Protein AF-A0A812TJS6-F1 (afdb_monomer_lite)

Secondary structure (DSSP, 8-state):
----SSSSSSSSSSSGGGSSS-SPPHHHHHHHHHHHHHHHHHHHHHHHHHHHHHHHHHHHHHHHHHHHHHHHHHHHHHHHHHHHHHHHHHHHHHHHHHHHHTS-SSSS-PPPEEEE----TTS-HHHHHHHHHHHHHHSGGGGG-SS--B--TT-TT-EEEE----TT--HHHHHHHHHHHHHHHTSTT-PPP-

Structure (mmCIF, N/CA/C/O backbone):
data_AF-A0A812TJS6-F1
#
_entry.id   AF-A0A812TJS6-F1
#
loop_
_atom_site.group_PDB
_atom_site.id
_atom_site.type_symbol
_atom_site.label_atom_id
_atom_site.label_alt_id
_atom_site.label_comp_id
_atom_site.label_asym_id
_atom_site.label_entity_id
_atom_site.label_seq_id
_atom_site.pdbx_PDB_ins_code
_atom_site.Cartn_x
_atom_site.Cartn_y
_atom_site.Cartn_z
_atom_site.occupancy
_atom_site.B_iso_or_equiv
_atom_site.auth_seq_id
_atom_site.auth_comp_id
_atom_site.auth_asym_id
_atom_site.auth_atom_id
_atom_site.pdbx_PDB_model_num
ATOM 1 N N . MET A 1 1 ? 75.888 39.600 -105.275 1.00 44.06 1 MET A N 1
ATOM 2 C CA . MET A 1 1 ? 74.538 39.837 -104.725 1.00 44.06 1 MET A CA 1
ATOM 3 C C . MET A 1 1 ? 73.934 38.528 -104.236 1.00 44.06 1 MET A C 1
ATOM 5 O O . MET A 1 1 ? 73.879 37.567 -104.986 1.00 44.06 1 MET A O 1
ATOM 9 N N . SER A 1 2 ? 73.560 38.526 -102.955 1.00 44.72 2 SER A N 1
ATOM 10 C CA . SER A 1 2 ? 72.546 37.701 -102.279 1.00 44.72 2 SER A CA 1
ATOM 11 C C . SER A 1 2 ? 72.574 36.170 -102.401 1.00 44.72 2 SER A C 1
ATOM 13 O O . SER A 1 2 ? 71.757 35.549 -103.072 1.00 44.72 2 SER A O 1
ATOM 15 N N . ARG A 1 3 ? 73.401 35.573 -101.530 1.00 45.44 3 ARG A N 1
ATOM 16 C CA . ARG A 1 3 ? 73.328 34.205 -100.965 1.00 45.44 3 ARG A CA 1
ATOM 17 C C . ARG A 1 3 ? 72.062 33.945 -100.106 1.00 45.44 3 ARG A C 1
ATOM 19 O O . ARG A 1 3 ? 72.120 33.224 -99.117 1.00 45.44 3 ARG A O 1
ATOM 26 N N . LEU A 1 4 ? 70.914 34.527 -100.450 1.00 52.00 4 LEU A N 1
ATOM 27 C CA . LEU A 1 4 ? 69.704 34.525 -99.605 1.00 52.00 4 LEU A CA 1
ATOM 28 C C . LEU A 1 4 ? 68.536 33.691 -100.157 1.00 52.00 4 LEU A C 1
ATOM 30 O O . LEU A 1 4 ? 67.442 33.748 -99.608 1.00 52.00 4 LEU A O 1
ATOM 34 N N . ALA A 1 5 ? 68.757 32.883 -101.199 1.00 53.19 5 ALA A N 1
ATOM 35 C CA . ALA A 1 5 ? 67.696 32.076 -101.816 1.00 53.19 5 ALA A CA 1
ATOM 36 C C . ALA A 1 5 ? 67.747 30.566 -101.493 1.00 53.19 5 ALA A C 1
ATOM 38 O O . ALA A 1 5 ? 66.800 29.856 -101.797 1.00 53.19 5 ALA A O 1
ATOM 39 N N . LEU A 1 6 ? 68.796 30.057 -100.832 1.00 51.56 6 LEU A N 1
ATOM 40 C CA . LEU A 1 6 ? 68.972 28.609 -100.581 1.00 51.56 6 LEU A CA 1
ATOM 41 C C . LEU A 1 6 ? 68.778 28.175 -99.117 1.00 51.56 6 LEU A C 1
ATOM 43 O O . LEU A 1 6 ? 68.927 27.000 -98.788 1.00 51.56 6 LEU A O 1
ATOM 47 N N . ALA A 1 7 ? 68.410 29.104 -98.231 1.00 51.28 7 ALA A N 1
ATOM 48 C CA . ALA A 1 7 ? 68.195 28.832 -96.806 1.00 51.28 7 ALA A CA 1
ATOM 49 C C . ALA A 1 7 ? 66.714 28.644 -96.421 1.00 51.28 7 ALA A C 1
ATOM 51 O O . ALA A 1 7 ? 66.412 28.461 -95.244 1.00 51.28 7 ALA A O 1
ATOM 52 N N . ARG A 1 8 ? 65.784 28.689 -97.388 1.00 48.12 8 ARG A N 1
ATOM 53 C CA . ARG A 1 8 ? 64.337 28.705 -97.104 1.00 48.12 8 ARG A CA 1
ATOM 54 C C . ARG A 1 8 ? 63.587 27.411 -97.448 1.00 48.12 8 ARG A C 1
ATOM 56 O O . ARG A 1 8 ? 62.445 27.258 -97.036 1.00 48.12 8 ARG A O 1
ATOM 63 N N . GLU A 1 9 ? 64.239 26.438 -98.086 1.00 49.16 9 GLU A N 1
ATOM 64 C CA . GL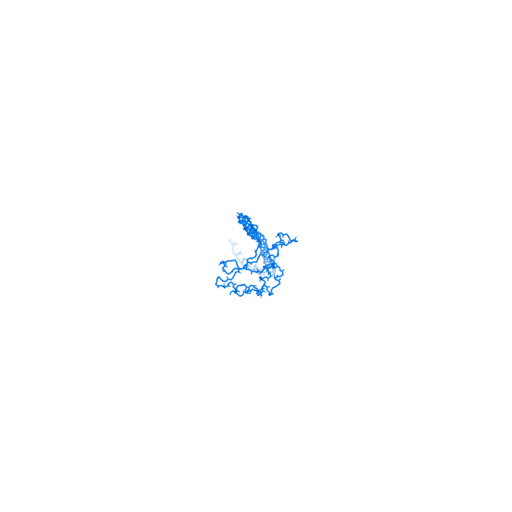U A 1 9 ? 63.623 25.136 -98.420 1.00 49.16 9 GLU A CA 1
ATOM 65 C C . GLU A 1 9 ? 64.095 23.955 -97.557 1.00 49.16 9 GLU A C 1
ATOM 67 O O . GLU A 1 9 ? 63.511 22.873 -97.606 1.00 49.16 9 GLU A O 1
ATOM 72 N N . ARG A 1 10 ? 65.097 24.140 -96.686 1.00 51.41 10 ARG A N 1
ATOM 73 C CA . ARG A 1 10 ? 65.542 23.082 -95.752 1.00 51.41 10 ARG A CA 1
ATOM 74 C C . ARG A 1 10 ? 64.837 23.091 -94.395 1.00 51.41 10 ARG A C 1
ATOM 76 O O . ARG A 1 10 ? 64.940 22.117 -93.655 1.00 51.41 10 ARG A O 1
ATOM 83 N N . THR A 1 11 ? 64.077 24.132 -94.077 1.00 53.44 11 THR A N 1
ATOM 84 C CA . THR A 1 11 ? 63.436 24.308 -92.762 1.00 53.44 11 THR A CA 1
ATOM 85 C C . THR A 1 11 ? 61.992 23.815 -92.683 1.00 53.44 11 THR A C 1
ATOM 87 O O . THR A 1 11 ? 61.480 23.666 -91.579 1.00 53.44 11 THR A O 1
ATOM 90 N N . HIS A 1 12 ? 61.346 23.461 -93.800 1.00 47.72 12 HIS A N 1
ATOM 91 C CA . HIS A 1 12 ? 59.971 22.933 -93.777 1.00 47.72 12 HIS A CA 1
ATOM 92 C C . HIS A 1 12 ? 59.868 21.401 -93.697 1.00 47.72 12 HIS A C 1
ATOM 94 O O . HIS A 1 12 ? 58.817 20.872 -93.341 1.00 47.72 12 HIS A O 1
ATOM 100 N N . ARG A 1 13 ? 60.954 20.657 -93.957 1.00 48.97 13 ARG A N 1
ATOM 101 C CA . ARG A 1 13 ? 60.957 19.181 -93.869 1.00 48.97 13 ARG A CA 1
ATOM 102 C C . ARG A 1 13 ? 61.404 18.618 -92.515 1.00 48.97 13 ARG A C 1
ATOM 104 O O . ARG A 1 13 ? 61.213 17.428 -92.273 1.00 48.97 13 ARG A O 1
ATOM 111 N N . SER A 1 14 ? 61.953 19.438 -91.616 1.00 50.66 14 SER A N 1
ATOM 112 C CA . SER A 1 14 ? 62.427 18.981 -90.296 1.00 50.66 14 SER A CA 1
ATOM 113 C C . SER A 1 14 ? 61.391 19.116 -89.173 1.00 50.66 14 SER A C 1
ATOM 115 O O . SER A 1 14 ? 61.499 18.414 -88.168 1.00 50.66 14 SER A O 1
ATOM 117 N N . TRP A 1 15 ? 60.352 19.940 -89.352 1.00 46.88 15 TRP A N 1
ATOM 118 C CA . TRP A 1 15 ? 59.268 20.080 -88.371 1.00 46.88 15 TRP A CA 1
ATOM 119 C C . TRP A 1 15 ? 58.278 18.910 -88.398 1.00 46.88 15 TRP A C 1
ATOM 121 O O . TRP A 1 15 ? 57.751 18.525 -87.358 1.00 46.88 15 TRP A O 1
ATOM 131 N N . PHE A 1 16 ? 58.085 18.267 -89.553 1.00 50.31 16 PHE A N 1
ATOM 132 C CA . PHE A 1 16 ? 57.154 17.140 -89.672 1.00 50.31 16 PHE A CA 1
ATOM 133 C C . PHE A 1 16 ? 57.726 15.788 -89.228 1.00 50.31 16 PHE A C 1
ATOM 135 O O . PHE A 1 16 ? 56.958 14.872 -88.951 1.00 50.31 16 PHE A O 1
ATOM 142 N N . ARG A 1 17 ? 59.050 15.646 -89.072 1.00 49.56 17 ARG A N 1
ATOM 143 C CA . ARG A 1 17 ? 59.652 14.378 -88.615 1.00 49.56 17 ARG A CA 1
ATOM 144 C C . ARG A 1 17 ? 59.751 14.256 -87.086 1.00 49.56 17 ARG A C 1
ATOM 146 O O . ARG A 1 17 ? 60.052 13.182 -86.584 1.00 49.56 17 ARG A O 1
ATOM 153 N N . ARG A 1 18 ? 59.441 15.321 -86.335 1.00 50.84 18 ARG A N 1
ATOM 154 C CA . ARG A 1 18 ? 59.428 15.316 -84.858 1.00 50.84 18 ARG A CA 1
ATOM 155 C C . ARG A 1 18 ? 58.026 15.184 -84.247 1.00 50.84 18 ARG A C 1
ATOM 157 O O . ARG A 1 18 ? 57.866 15.355 -83.046 1.00 50.84 18 ARG A O 1
ATOM 164 N N . ARG A 1 19 ? 57.014 14.874 -85.068 1.00 48.62 19 ARG A N 1
ATOM 165 C CA . ARG A 1 19 ? 55.615 14.682 -84.640 1.00 48.62 19 ARG A CA 1
ATOM 166 C C . ARG A 1 19 ? 55.118 13.236 -84.791 1.00 48.62 19 ARG A C 1
ATOM 168 O O . ARG A 1 19 ? 53.949 12.975 -84.558 1.00 48.62 19 ARG A O 1
ATOM 175 N N . ALA A 1 20 ? 56.012 12.303 -85.132 1.00 49.31 20 ALA A N 1
ATOM 176 C CA . ALA A 1 20 ? 55.729 10.868 -85.257 1.00 49.31 20 ALA A CA 1
ATOM 177 C C . ALA A 1 20 ? 56.115 10.045 -84.003 1.00 49.31 20 ALA A C 1
ATOM 179 O O . ALA A 1 20 ? 56.185 8.825 -84.067 1.00 49.31 20 ALA A O 1
ATOM 180 N N . GLY A 1 21 ? 56.376 10.706 -82.869 1.00 47.78 21 GLY A N 1
ATOM 181 C CA . GLY A 1 21 ? 56.682 10.060 -81.582 1.00 47.78 21 GLY A CA 1
ATOM 182 C C . GLY A 1 21 ? 55.898 10.633 -80.399 1.00 47.78 21 GLY A C 1
ATOM 183 O O . GLY A 1 21 ? 56.250 10.378 -79.258 1.00 47.78 21 GLY A O 1
ATOM 184 N N . ALA A 1 22 ? 54.860 11.433 -80.663 1.00 55.12 22 ALA A N 1
ATOM 185 C CA . ALA A 1 22 ? 53.994 12.029 -79.644 1.00 55.12 22 ALA A CA 1
ATOM 186 C C . ALA A 1 22 ? 52.697 11.217 -79.468 1.00 55.12 22 ALA A C 1
ATOM 188 O O . ALA A 1 22 ? 51.610 11.777 -79.353 1.00 55.12 22 ALA A O 1
ATOM 189 N N . GLY A 1 23 ? 52.808 9.890 -79.515 1.00 58.62 23 GLY A N 1
ATOM 190 C CA . GLY A 1 23 ? 51.797 9.018 -78.933 1.00 58.62 23 GLY A CA 1
ATOM 191 C 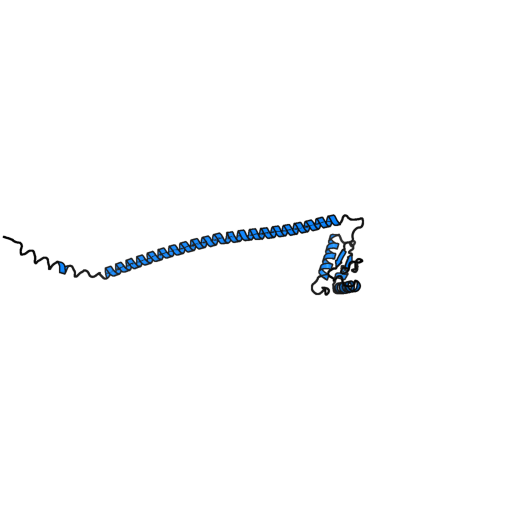C . GLY A 1 23 ? 52.118 8.904 -77.452 1.00 58.62 23 GLY A C 1
ATOM 192 O O . GLY A 1 23 ? 53.265 8.617 -77.111 1.00 58.62 23 GLY A O 1
ATOM 193 N N . VAL A 1 24 ? 51.146 9.164 -76.580 1.00 70.31 24 VAL A N 1
ATOM 194 C CA . VAL A 1 24 ? 51.288 8.844 -75.155 1.00 70.31 24 VAL A CA 1
ATOM 195 C C . VAL A 1 24 ? 51.671 7.368 -75.080 1.00 70.31 24 VAL A C 1
ATOM 197 O O . VAL A 1 24 ? 50.941 6.519 -75.597 1.00 70.31 24 VAL A O 1
ATOM 200 N N . SER A 1 25 ? 52.852 7.058 -74.543 1.00 80.06 25 SER A N 1
ATOM 201 C CA . SER A 1 25 ? 53.291 5.667 -74.498 1.00 80.06 25 SER A CA 1
ATOM 202 C C . SER A 1 25 ? 52.396 4.904 -73.524 1.00 80.06 25 SER A C 1
ATOM 204 O O . SER A 1 25 ? 51.945 5.451 -72.517 1.00 80.06 25 SER A O 1
ATOM 206 N N . LEU A 1 26 ? 52.125 3.628 -73.801 1.00 81.94 26 LEU A N 1
ATOM 207 C CA . LEU A 1 26 ? 51.305 2.800 -72.911 1.00 81.94 26 LEU A CA 1
ATOM 208 C C . LEU A 1 26 ? 51.858 2.792 -71.472 1.00 81.94 26 LEU A C 1
ATOM 210 O O . LEU A 1 26 ? 51.085 2.824 -70.520 1.00 81.94 26 LEU A O 1
ATOM 214 N N . ALA A 1 27 ? 53.185 2.848 -71.325 1.00 82.88 27 ALA A N 1
ATOM 215 C CA . ALA A 1 27 ? 53.862 2.967 -70.037 1.00 82.88 27 ALA A CA 1
ATOM 216 C C . ALA A 1 27 ? 53.519 4.276 -69.300 1.00 82.88 27 ALA A C 1
ATOM 218 O O . ALA A 1 27 ? 53.281 4.251 -68.098 1.00 82.88 27 ALA A O 1
ATOM 219 N N . GLN A 1 28 ? 53.419 5.407 -70.010 1.00 84.19 28 GLN A N 1
ATOM 220 C CA . GLN A 1 28 ? 53.001 6.687 -69.421 1.00 84.19 28 GLN A CA 1
ATOM 221 C C . GLN A 1 28 ? 51.536 6.660 -68.971 1.00 84.19 28 GLN A C 1
ATOM 223 O O . GLN A 1 28 ? 51.204 7.241 -67.943 1.00 84.19 28 GLN A O 1
ATOM 228 N N . ILE A 1 29 ? 50.657 5.974 -69.712 1.00 84.69 29 ILE A N 1
ATOM 229 C CA . ILE A 1 29 ? 49.252 5.795 -69.310 1.00 84.69 29 ILE A CA 1
ATOM 230 C C . ILE A 1 29 ? 49.170 4.917 -68.058 1.00 84.69 29 ILE A C 1
ATOM 232 O O . ILE A 1 29 ? 48.449 5.262 -67.126 1.00 84.69 29 ILE A O 1
ATOM 236 N N . GLN A 1 30 ? 49.928 3.818 -68.009 1.00 89.44 30 GLN A N 1
ATOM 237 C CA . GLN A 1 30 ? 49.995 2.933 -66.841 1.00 89.44 30 GLN A CA 1
ATOM 238 C C . GLN A 1 30 ? 50.521 3.665 -65.603 1.00 89.44 30 GLN A C 1
ATOM 240 O O . GLN A 1 30 ? 49.900 3.600 -64.548 1.00 89.44 30 GLN A O 1
ATOM 245 N N . GLU A 1 31 ? 51.594 4.443 -65.739 1.00 90.50 31 GLU A N 1
ATOM 246 C CA . GLU A 1 31 ? 52.140 5.240 -64.638 1.00 90.50 31 GLU A CA 1
ATOM 247 C C . GLU A 1 31 ? 51.143 6.301 -64.141 1.00 90.50 31 GLU A C 1
ATOM 249 O O . GLU A 1 31 ? 51.014 6.542 -62.937 1.00 90.50 31 GLU A O 1
ATOM 254 N N . LEU A 1 32 ? 50.394 6.927 -65.052 1.00 90.50 32 LEU A N 1
ATOM 255 C CA . LEU A 1 32 ? 49.389 7.927 -64.700 1.00 90.50 32 LEU A CA 1
ATOM 256 C C . LEU A 1 32 ? 48.181 7.285 -63.999 1.00 90.50 32 LEU A C 1
ATOM 258 O O . LEU A 1 32 ? 47.708 7.829 -63.001 1.00 90.50 32 LEU A O 1
ATOM 262 N N . LEU A 1 33 ? 47.740 6.107 -64.452 1.00 92.12 33 LEU A N 1
ATOM 263 C CA . LEU A 1 33 ? 46.697 5.308 -63.798 1.00 92.12 33 LEU A CA 1
ATOM 264 C C . LEU A 1 33 ? 47.127 4.827 -62.408 1.00 92.12 33 LEU A C 1
ATOM 266 O O . LEU A 1 33 ? 46.348 4.930 -61.459 1.00 92.12 33 LEU A O 1
ATOM 270 N N . ASP A 1 34 ? 48.368 4.372 -62.250 1.00 93.19 34 ASP A N 1
ATOM 271 C CA . ASP A 1 34 ? 48.913 3.969 -60.951 1.00 93.19 34 ASP A CA 1
ATOM 272 C C . ASP A 1 34 ? 48.983 5.155 -59.990 1.00 93.19 34 ASP A C 1
ATOM 274 O O . ASP A 1 34 ? 48.600 5.051 -58.823 1.00 93.19 34 ASP A O 1
ATOM 278 N N . ASN A 1 35 ? 49.421 6.316 -60.477 1.00 92.44 35 ASN A N 1
ATOM 279 C CA . ASN A 1 35 ? 49.457 7.538 -59.682 1.00 92.44 35 ASN A CA 1
ATOM 280 C C . ASN A 1 35 ? 48.051 8.018 -59.299 1.00 92.44 35 ASN A C 1
ATOM 282 O O . ASN A 1 35 ? 47.841 8.444 -58.161 1.00 92.44 35 ASN A O 1
ATOM 286 N N . GLN A 1 36 ? 47.076 7.922 -60.203 1.00 92.25 36 GLN A N 1
ATOM 287 C CA . GLN A 1 36 ? 45.676 8.234 -59.905 1.00 92.25 36 GLN A CA 1
ATOM 288 C C . GLN A 1 36 ? 45.089 7.263 -58.878 1.00 92.25 36 GLN A C 1
ATOM 290 O O . GLN A 1 36 ? 44.460 7.702 -57.917 1.00 92.25 36 GLN A O 1
ATOM 295 N N . THR A 1 37 ? 45.360 5.966 -59.019 1.00 94.25 37 THR A N 1
ATOM 296 C CA . THR A 1 37 ? 44.882 4.928 -58.095 1.00 94.25 37 THR A CA 1
ATOM 297 C C . THR A 1 37 ? 45.476 5.121 -56.703 1.00 94.25 37 THR A C 1
ATOM 299 O O . THR A 1 37 ? 44.749 5.091 -55.711 1.00 94.25 37 THR A O 1
ATOM 302 N N . LYS A 1 38 ? 46.779 5.417 -56.610 1.00 93.38 38 LYS A N 1
ATOM 303 C CA . LYS A 1 38 ? 47.447 5.728 -55.337 1.00 93.38 38 LYS A CA 1
ATOM 304 C C . LYS A 1 38 ? 46.863 6.973 -54.671 1.00 93.38 38 LYS A C 1
ATOM 306 O O . LYS A 1 38 ? 46.640 6.963 -53.464 1.00 93.38 38 LYS A O 1
ATOM 311 N N . ARG A 1 39 ? 46.577 8.031 -55.440 1.00 91.81 39 ARG A N 1
ATOM 312 C CA . ARG A 1 39 ? 45.940 9.254 -54.916 1.00 91.81 39 ARG A CA 1
ATOM 313 C C . ARG A 1 39 ? 44.521 8.992 -54.424 1.00 91.81 39 ARG A C 1
ATOM 315 O O . ARG A 1 39 ? 44.164 9.469 -53.352 1.00 91.81 39 ARG A O 1
ATOM 322 N N . LEU A 1 40 ? 43.744 8.201 -55.161 1.00 93.56 40 LEU A N 1
ATOM 323 C CA . LEU A 1 40 ? 42.388 7.832 -54.764 1.00 93.56 40 LEU A CA 1
ATOM 324 C C . LEU A 1 40 ? 42.394 7.009 -53.470 1.00 93.56 40 LEU A C 1
ATOM 326 O O . LEU A 1 40 ? 41.658 7.324 -52.541 1.00 93.56 40 LEU A O 1
ATOM 330 N N . GLN A 1 41 ? 43.269 6.006 -53.375 1.00 92.75 41 GLN A N 1
ATOM 331 C CA . GLN A 1 41 ? 43.419 5.202 -52.160 1.00 92.75 41 GLN A CA 1
ATOM 332 C C . GLN A 1 41 ? 43.886 6.041 -50.965 1.00 92.75 41 GLN A C 1
ATOM 334 O O . GLN A 1 41 ? 43.413 5.830 -49.850 1.00 92.75 41 GLN A O 1
ATOM 339 N N . ALA A 1 42 ? 44.795 6.998 -51.178 1.00 91.00 42 ALA A N 1
ATOM 340 C CA . ALA A 1 42 ? 45.237 7.912 -50.129 1.00 91.00 42 ALA A CA 1
ATOM 341 C C . ALA A 1 42 ? 44.094 8.819 -49.641 1.00 91.00 42 ALA A C 1
ATOM 343 O O . ALA A 1 42 ? 43.921 8.955 -48.432 1.00 91.00 42 ALA A O 1
ATOM 344 N N . SER A 1 43 ? 43.283 9.362 -50.557 1.00 92.19 43 SER A N 1
ATOM 345 C CA . SER A 1 43 ? 42.088 10.149 -50.216 1.00 92.19 43 SER A CA 1
ATOM 346 C C . SER A 1 43 ? 41.091 9.319 -49.414 1.00 92.19 43 SER A C 1
ATOM 348 O O . SER A 1 43 ? 40.722 9.707 -48.316 1.00 92.19 43 SER A O 1
ATOM 350 N N . GLN A 1 44 ? 40.744 8.119 -49.890 1.00 89.62 44 GLN A N 1
ATOM 351 C CA . GLN A 1 44 ? 39.795 7.241 -49.199 1.00 89.62 44 GLN A CA 1
ATOM 352 C C . GLN A 1 44 ? 40.271 6.856 -47.795 1.00 89.62 44 GLN A C 1
ATOM 354 O O . GLN A 1 44 ? 39.473 6.790 -46.865 1.00 89.62 44 GLN A O 1
ATOM 359 N N . ARG A 1 45 ? 41.574 6.607 -47.612 1.00 90.50 45 ARG A N 1
ATOM 360 C CA . ARG A 1 45 ? 42.144 6.331 -46.285 1.00 90.50 45 ARG A CA 1
ATOM 361 C C . ARG A 1 45 ? 42.071 7.545 -45.362 1.00 90.50 45 ARG A C 1
ATOM 363 O O . ARG A 1 45 ? 41.787 7.360 -44.182 1.00 90.50 45 ARG A O 1
ATOM 370 N N . ALA A 1 46 ? 42.310 8.748 -45.880 1.00 90.75 46 ALA A N 1
ATOM 371 C CA . ALA A 1 46 ? 42.170 9.982 -45.113 1.00 90.75 46 ALA A CA 1
ATOM 372 C C . ALA A 1 46 ? 40.706 10.227 -44.709 1.00 90.75 46 ALA A C 1
ATOM 374 O O . ALA A 1 46 ? 40.436 10.446 -43.531 1.00 90.75 46 ALA A O 1
ATOM 375 N N . ASP A 1 47 ? 39.769 10.065 -45.645 1.00 89.69 47 ASP A N 1
ATOM 376 C CA . ASP A 1 47 ? 38.333 10.237 -45.404 1.00 89.69 47 ASP A CA 1
ATOM 377 C C . ASP A 1 47 ? 37.810 9.224 -44.370 1.00 89.69 47 ASP A C 1
ATOM 379 O O . ASP A 1 47 ? 37.064 9.576 -43.455 1.00 89.69 47 ASP A O 1
ATOM 383 N N . MET A 1 48 ? 38.249 7.961 -44.454 1.00 88.38 48 MET A N 1
ATOM 384 C CA . MET A 1 48 ? 37.910 6.934 -43.463 1.00 88.38 48 MET A CA 1
ATOM 385 C C . MET A 1 48 ? 38.508 7.236 -42.084 1.00 88.38 48 MET A C 1
ATOM 387 O O . MET A 1 48 ? 37.825 7.051 -41.078 1.00 88.38 48 MET A O 1
ATOM 391 N N . ALA A 1 49 ? 39.754 7.713 -42.010 1.00 88.62 49 ALA A N 1
ATOM 392 C CA . ALA A 1 49 ? 40.379 8.086 -40.741 1.00 88.62 49 ALA A CA 1
ATOM 393 C C . ALA A 1 49 ? 39.666 9.282 -40.081 1.00 88.62 49 ALA A C 1
ATOM 395 O O . ALA A 1 49 ? 39.462 9.300 -38.864 1.00 88.62 49 ALA A O 1
ATOM 396 N N . GLU A 1 50 ? 39.215 10.253 -40.877 1.00 90.56 50 GLU A N 1
ATOM 397 C CA . GLU A 1 50 ? 38.416 11.375 -40.388 1.00 90.56 50 GLU A CA 1
ATOM 398 C C . GLU A 1 50 ? 37.031 10.912 -39.905 1.00 90.56 50 GLU A C 1
ATOM 400 O O . GLU A 1 50 ? 36.597 11.288 -38.817 1.00 90.56 50 GLU A O 1
ATOM 405 N N . ALA A 1 51 ? 36.356 10.036 -40.654 1.00 87.62 51 ALA A N 1
ATOM 406 C CA . ALA A 1 51 ? 35.067 9.478 -40.250 1.00 87.62 51 ALA A CA 1
ATOM 407 C C . ALA A 1 51 ? 35.167 8.660 -38.950 1.00 87.62 51 ALA A C 1
ATOM 409 O O . ALA A 1 51 ? 34.334 8.816 -38.057 1.00 87.62 51 ALA A O 1
ATOM 410 N N . VAL A 1 52 ? 36.209 7.831 -38.808 1.00 87.81 52 VAL A N 1
ATOM 411 C CA . VAL A 1 52 ? 36.444 7.032 -37.594 1.00 87.81 52 VAL A CA 1
ATOM 412 C C . VAL A 1 52 ? 36.759 7.931 -36.401 1.00 87.81 52 VAL A C 1
ATOM 414 O O . VAL A 1 52 ? 36.199 7.720 -35.328 1.00 87.81 52 VAL A O 1
ATOM 417 N N . SER A 1 53 ? 37.596 8.957 -36.569 1.00 87.88 53 SER A N 1
ATOM 418 C CA . SER A 1 53 ? 37.917 9.873 -35.465 1.00 87.88 53 SER A CA 1
ATOM 419 C C . SER A 1 53 ? 36.703 10.691 -35.009 1.00 87.88 53 SER A C 1
ATOM 421 O O . SER A 1 53 ? 36.490 10.835 -33.805 1.00 87.88 53 SER A O 1
ATOM 423 N N . LYS A 1 54 ? 35.844 11.143 -35.934 1.00 87.31 54 LYS A N 1
ATOM 424 C CA . LYS A 1 54 ? 34.563 11.788 -35.595 1.00 87.31 54 LYS A CA 1
ATOM 425 C C . LYS A 1 54 ? 33.614 10.835 -34.870 1.00 87.31 54 LYS A C 1
ATOM 427 O O . LYS A 1 54 ? 33.057 11.211 -33.843 1.00 87.31 54 LYS A O 1
ATOM 432 N N . ALA A 1 55 ? 33.477 9.599 -35.348 1.00 79.94 55 ALA A N 1
ATOM 433 C CA . ALA A 1 55 ? 32.631 8.595 -34.706 1.00 79.94 55 ALA A CA 1
ATOM 434 C C . ALA A 1 55 ? 33.120 8.239 -33.290 1.00 79.94 55 ALA A C 1
ATOM 436 O O . ALA A 1 55 ? 32.306 8.100 -32.377 1.00 79.94 55 ALA A O 1
ATOM 437 N N . MET A 1 56 ? 34.438 8.144 -33.081 1.00 81.69 56 MET A N 1
ATOM 438 C CA . MET A 1 56 ? 35.017 7.935 -31.750 1.00 81.69 56 MET A CA 1
ATOM 439 C C . MET A 1 56 ? 34.779 9.137 -30.832 1.00 81.69 56 MET A C 1
ATOM 441 O O . MET A 1 56 ? 34.308 8.948 -29.715 1.00 81.69 56 MET A O 1
ATOM 445 N N . ALA A 1 57 ? 34.987 10.367 -31.310 1.00 80.88 57 ALA A N 1
ATOM 446 C CA . ALA A 1 57 ? 34.724 11.572 -30.522 1.00 80.88 57 ALA A CA 1
ATOM 447 C C . ALA A 1 57 ? 33.234 11.731 -30.150 1.00 80.88 57 ALA A C 1
ATOM 449 O O . ALA A 1 57 ? 32.902 12.175 -29.051 1.00 80.88 57 ALA A O 1
ATOM 450 N N . GLU A 1 58 ? 32.312 11.362 -31.043 1.00 76.69 58 GLU A N 1
ATOM 451 C CA . GLU A 1 58 ? 30.873 11.343 -30.751 1.00 76.69 58 GLU A CA 1
ATOM 452 C C . GLU A 1 58 ? 30.485 10.231 -29.772 1.00 76.69 58 GLU A C 1
ATOM 454 O O . GLU A 1 58 ? 29.633 10.445 -28.907 1.00 76.69 58 GLU A O 1
ATOM 459 N N . SER A 1 59 ? 31.109 9.055 -2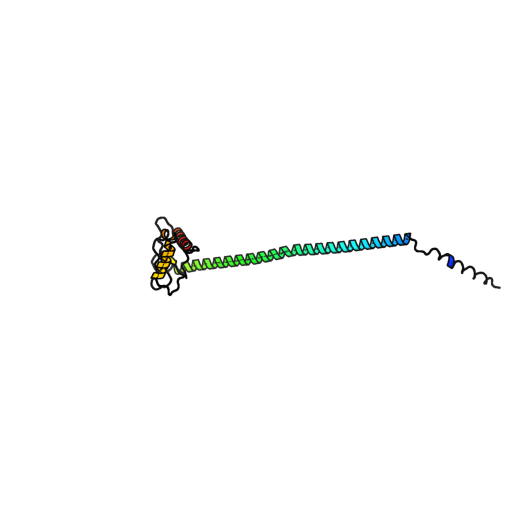9.886 1.00 68.88 59 SER A N 1
ATOM 460 C CA . SER A 1 59 ? 30.938 7.960 -28.930 1.00 68.88 59 SER A CA 1
ATOM 461 C C . SER A 1 59 ? 31.408 8.375 -27.539 1.00 68.88 59 SER A C 1
ATOM 463 O O . SER A 1 59 ? 30.672 8.191 -26.575 1.00 68.88 59 SER A O 1
ATOM 465 N N . GLU A 1 60 ? 32.590 8.983 -27.428 1.00 70.56 60 GLU A N 1
ATOM 466 C CA . GLU A 1 60 ? 33.141 9.453 -26.154 1.00 70.56 60 GLU A CA 1
ATOM 467 C C . GLU A 1 60 ? 32.223 10.481 -25.485 1.00 70.56 60 GLU A C 1
ATOM 469 O O . GLU A 1 60 ? 31.906 10.333 -24.303 1.00 70.56 60 GLU A O 1
ATOM 474 N N . LYS A 1 61 ? 31.698 11.451 -26.247 1.00 68.75 61 LYS A N 1
ATOM 475 C CA . LYS A 1 61 ? 30.704 12.417 -25.746 1.00 68.75 61 LYS A CA 1
ATOM 476 C C . LYS A 1 61 ? 29.447 11.726 -25.219 1.00 68.75 61 LYS A C 1
ATOM 478 O O . LYS A 1 61 ? 29.072 11.934 -24.070 1.00 68.75 61 LYS A O 1
ATOM 483 N N . LYS A 1 62 ? 28.850 10.822 -26.005 1.00 64.69 62 LYS A N 1
ATOM 484 C CA . LYS A 1 62 ? 27.653 10.068 -25.588 1.00 64.69 62 LYS A CA 1
ATOM 485 C C . LYS A 1 62 ? 27.906 9.221 -24.338 1.00 64.69 62 LYS A C 1
ATOM 487 O O . LYS A 1 62 ? 27.040 9.142 -23.471 1.00 64.69 62 LYS A O 1
ATOM 492 N N . THR A 1 63 ? 29.089 8.616 -24.213 1.00 61.34 63 THR A N 1
ATOM 493 C CA . THR A 1 63 ? 29.460 7.833 -23.023 1.00 61.34 63 THR A CA 1
ATOM 494 C C . THR A 1 63 ? 29.786 8.685 -21.801 1.00 61.34 63 THR A C 1
ATOM 496 O O . THR A 1 63 ? 29.679 8.178 -20.689 1.00 61.34 63 THR A O 1
ATOM 499 N N . HIS A 1 64 ? 30.174 9.952 -21.972 1.00 60.19 64 HIS A N 1
ATOM 500 C CA . HIS A 1 64 ? 30.447 10.863 -20.860 1.00 60.19 64 HIS A CA 1
ATOM 501 C C . HIS A 1 64 ? 29.176 11.555 -20.348 1.00 60.19 64 HIS A C 1
ATOM 503 O O . HIS A 1 64 ? 29.018 11.715 -19.137 1.00 60.19 64 HIS A O 1
ATOM 509 N N . ASP A 1 65 ? 28.248 11.888 -21.247 1.00 60.19 65 ASP A N 1
ATOM 510 C CA . ASP A 1 65 ? 27.008 12.597 -20.910 1.00 60.19 65 ASP A CA 1
ATOM 511 C C . ASP A 1 65 ? 25.949 11.665 -20.285 1.00 60.19 65 ASP A C 1
ATOM 513 O O . ASP A 1 65 ? 25.349 12.002 -19.262 1.00 60.19 65 ASP A O 1
ATOM 517 N N . ALA A 1 66 ? 25.791 10.439 -20.802 1.00 59.06 66 ALA A N 1
ATOM 518 C CA . ALA A 1 66 ? 24.827 9.459 -20.282 1.00 59.06 66 ALA A CA 1
ATOM 519 C C . ALA A 1 66 ? 24.961 9.146 -18.767 1.00 59.06 66 ALA A C 1
ATOM 521 O O . ALA A 1 66 ? 23.950 9.130 -18.061 1.00 59.06 66 ALA A O 1
ATOM 522 N N . PRO A 1 67 ? 26.162 8.915 -18.195 1.00 58.56 67 PRO A N 1
ATOM 523 C CA . PRO A 1 67 ? 26.301 8.665 -16.762 1.00 58.56 67 PRO A CA 1
ATOM 524 C C . PRO A 1 67 ? 26.108 9.918 -15.896 1.00 58.56 67 PRO A C 1
ATOM 526 O O . PRO A 1 67 ? 25.840 9.776 -14.700 1.00 58.56 67 PRO A O 1
ATOM 529 N N . GLN A 1 68 ? 26.238 11.130 -16.449 1.00 61.09 68 GLN A N 1
ATOM 530 C CA . GLN A 1 68 ? 25.943 12.356 -15.702 1.00 61.09 68 GLN A CA 1
ATOM 531 C C . GLN A 1 68 ? 24.435 12.571 -15.554 1.00 61.09 68 GLN A C 1
ATOM 533 O O . GLN A 1 68 ? 23.986 12.835 -14.437 1.00 61.09 68 GLN A O 1
ATOM 538 N N . GLU A 1 69 ? 23.655 12.359 -16.617 1.00 60.84 69 GLU A N 1
ATOM 539 C CA . GLU A 1 69 ? 22.187 12.449 -16.564 1.00 60.84 69 GLU A CA 1
ATOM 540 C C . GLU A 1 69 ? 21.597 11.432 -15.576 1.00 60.84 69 GLU A C 1
ATOM 542 O O . GLU A 1 69 ? 20.867 11.810 -14.653 1.00 60.84 69 GLU A O 1
ATOM 547 N N . ILE A 1 70 ? 22.039 10.168 -15.650 1.00 60.91 70 ILE A N 1
ATOM 548 C CA . ILE A 1 70 ? 21.603 9.106 -14.727 1.00 60.91 70 ILE A CA 1
ATOM 549 C C . ILE A 1 70 ? 21.921 9.472 -13.268 1.00 60.91 70 ILE A C 1
ATOM 551 O O . ILE A 1 70 ? 21.101 9.255 -12.376 1.00 60.91 70 ILE A O 1
ATOM 555 N N . ARG A 1 71 ? 23.090 10.068 -12.989 1.00 61.22 71 ARG A N 1
ATOM 556 C CA . ARG A 1 71 ? 23.453 10.513 -11.630 1.00 61.22 71 ARG A CA 1
ATOM 557 C C . ARG A 1 71 ? 22.577 11.660 -11.135 1.00 61.22 71 ARG A C 1
ATOM 559 O O . ARG A 1 71 ? 22.258 11.700 -9.945 1.00 61.22 71 ARG A O 1
ATOM 566 N N . THR A 1 72 ? 22.209 12.598 -12.005 1.00 70.06 72 THR A N 1
ATOM 567 C CA . THR A 1 72 ? 21.349 13.724 -11.618 1.00 70.06 72 THR A CA 1
ATOM 568 C C . THR A 1 72 ? 19.913 13.293 -11.350 1.00 70.06 72 THR A C 1
ATOM 570 O O . THR A 1 72 ? 19.313 13.769 -10.381 1.00 70.06 72 THR A O 1
ATOM 573 N N . ASP A 1 73 ? 19.397 12.339 -12.123 1.00 67.75 73 ASP A N 1
ATOM 574 C CA . ASP A 1 73 ? 18.045 11.814 -11.948 1.00 67.75 73 ASP A CA 1
ATOM 575 C C . ASP A 1 73 ? 17.939 10.947 -10.694 1.00 67.75 73 ASP A C 1
ATOM 577 O O . ASP A 1 73 ? 17.044 11.163 -9.874 1.00 67.75 73 ASP A O 1
ATOM 581 N N . LEU A 1 74 ? 18.928 10.082 -10.442 1.00 64.81 74 LEU A N 1
ATOM 582 C CA . LEU A 1 74 ? 18.976 9.274 -9.220 1.00 64.81 74 LEU A CA 1
ATOM 583 C C . LEU A 1 74 ? 19.061 10.148 -7.957 1.00 64.81 74 LEU A C 1
ATOM 585 O O . LEU A 1 74 ? 18.459 9.836 -6.929 1.00 64.81 74 LEU A O 1
ATOM 589 N N . LYS A 1 75 ? 19.785 11.275 -8.023 1.00 69.00 75 LYS A N 1
ATOM 590 C CA . LYS A 1 75 ? 19.902 12.222 -6.904 1.00 69.00 75 LYS A CA 1
ATOM 591 C C . LYS A 1 75 ? 18.601 12.994 -6.661 1.00 69.00 75 LYS A C 1
ATOM 593 O O . LYS A 1 75 ? 18.251 13.227 -5.505 1.00 69.00 75 LYS A O 1
ATOM 598 N N . ARG A 1 76 ? 17.866 13.361 -7.718 1.00 69.12 76 ARG A N 1
ATOM 599 C CA . ARG A 1 76 ? 16.535 13.988 -7.606 1.00 69.12 76 ARG A CA 1
ATOM 600 C C . ARG A 1 76 ? 15.491 13.023 -7.060 1.00 69.12 76 ARG A C 1
ATOM 602 O O . ARG A 1 76 ? 14.705 13.410 -6.199 1.00 69.12 76 ARG A O 1
ATOM 609 N N . GLU A 1 77 ? 15.490 11.783 -7.534 1.00 66.62 77 GLU A N 1
ATOM 610 C CA . GLU A 1 77 ? 14.536 10.769 -7.089 1.00 66.62 77 GLU A CA 1
ATOM 611 C C . GLU A 1 77 ? 14.803 10.339 -5.641 1.00 66.62 77 GLU A C 1
ATOM 613 O O . GLU A 1 77 ? 13.876 10.266 -4.837 1.00 66.62 77 GLU A O 1
ATOM 618 N N . SER A 1 78 ? 16.075 10.160 -5.272 1.00 65.19 78 SER A N 1
ATOM 619 C CA . SER A 1 78 ? 16.477 9.908 -3.884 1.00 65.19 78 SER A CA 1
ATOM 620 C C . SER A 1 78 ? 16.101 11.073 -2.960 1.00 65.19 78 SER A C 1
ATOM 622 O O . SER A 1 78 ? 15.546 10.845 -1.889 1.00 65.19 78 SER A O 1
ATOM 624 N N . GLY A 1 79 ? 16.292 12.325 -3.401 1.00 68.06 79 GLY A N 1
ATOM 625 C CA . GLY A 1 79 ? 15.845 13.509 -2.659 1.00 68.06 79 GLY A CA 1
ATOM 626 C C . GLY A 1 79 ? 14.336 13.508 -2.393 1.00 68.06 79 GLY A C 1
ATOM 627 O O . GLY A 1 79 ? 13.922 13.650 -1.248 1.00 68.06 79 GLY A O 1
ATOM 628 N N . ARG A 1 80 ? 13.519 13.239 -3.422 1.00 68.94 80 ARG A N 1
ATOM 629 C CA . ARG A 1 80 ? 12.054 13.156 -3.278 1.00 68.94 80 ARG A CA 1
ATOM 630 C C . ARG A 1 80 ? 11.617 12.065 -2.306 1.00 68.94 80 ARG A C 1
ATOM 632 O O . ARG A 1 80 ? 10.782 12.332 -1.452 1.00 68.94 80 ARG A O 1
ATOM 639 N N . ARG A 1 81 ? 12.204 10.867 -2.395 1.00 68.44 81 ARG A N 1
ATOM 640 C CA . ARG A 1 81 ? 11.880 9.761 -1.478 1.00 68.44 81 ARG A CA 1
ATOM 641 C C . ARG A 1 81 ? 12.284 10.079 -0.038 1.00 68.44 81 ARG A C 1
ATOM 643 O O . ARG A 1 81 ? 11.555 9.743 0.885 1.00 68.44 81 ARG A O 1
ATOM 650 N N . VAL A 1 82 ? 13.421 10.746 0.172 1.00 74.12 82 VAL A N 1
ATOM 651 C CA . VAL A 1 82 ? 13.853 11.178 1.512 1.00 74.12 82 VAL A CA 1
ATOM 652 C C . VAL A 1 82 ? 12.918 12.245 2.080 1.00 74.12 82 VAL A C 1
ATOM 654 O O . VAL A 1 82 ? 12.594 12.190 3.265 1.00 74.12 82 VAL A O 1
ATOM 657 N N . ASP A 1 83 ? 12.463 13.191 1.261 1.00 75.25 83 ASP A N 1
ATOM 658 C CA . ASP A 1 83 ? 11.517 14.221 1.695 1.00 75.25 83 ASP A CA 1
ATOM 659 C C . ASP A 1 83 ? 10.130 13.632 1.998 1.00 75.25 83 ASP A C 1
ATOM 661 O O . ASP A 1 83 ? 9.504 14.018 2.983 1.00 75.25 83 ASP A O 1
ATOM 665 N N . GLU A 1 84 ? 9.688 12.638 1.226 1.00 71.81 84 GLU A N 1
ATOM 666 C CA . GLU A 1 84 ? 8.446 11.892 1.459 1.00 71.81 84 GLU A CA 1
ATOM 667 C C . GLU A 1 84 ? 8.517 11.055 2.746 1.00 71.81 84 GLU A C 1
ATOM 669 O O . GLU A 1 84 ? 7.621 11.128 3.584 1.00 71.81 84 GLU A O 1
ATOM 674 N N . VAL A 1 85 ? 9.630 10.352 2.985 1.00 74.88 85 VAL A N 1
ATOM 675 C CA . VAL A 1 85 ? 9.857 9.620 4.243 1.00 74.88 85 VAL A CA 1
ATOM 676 C C . VAL A 1 85 ? 9.910 10.574 5.437 1.00 74.88 85 VAL A C 1
ATOM 678 O O . VAL A 1 85 ? 9.322 10.281 6.475 1.00 74.88 85 VAL A O 1
ATOM 681 N N . LYS A 1 86 ? 10.552 11.743 5.307 1.00 77.12 86 LYS A N 1
ATOM 682 C CA . LYS A 1 86 ? 10.557 12.769 6.363 1.00 77.12 86 LYS A CA 1
ATOM 683 C C . LYS A 1 86 ? 9.170 13.356 6.610 1.00 77.12 86 LYS A C 1
ATOM 685 O O . LYS A 1 86 ? 8.848 13.646 7.758 1.00 77.12 86 LYS A O 1
ATOM 690 N N . ALA A 1 87 ? 8.359 13.537 5.569 1.00 76.38 87 ALA A N 1
ATOM 691 C CA . ALA A 1 87 ? 6.983 14.007 5.702 1.00 76.38 87 ALA A CA 1
ATOM 692 C C . ALA A 1 87 ? 6.125 12.982 6.456 1.00 76.38 87 ALA A C 1
ATOM 694 O O . ALA A 1 87 ? 5.486 13.349 7.438 1.00 76.38 87 ALA A O 1
ATOM 695 N N . ILE A 1 88 ? 6.214 11.701 6.087 1.00 76.62 88 ILE A N 1
ATOM 696 C CA . ILE A 1 88 ? 5.530 10.598 6.779 1.00 76.62 88 ILE A CA 1
ATOM 697 C C . ILE A 1 88 ? 6.004 10.494 8.233 1.00 76.62 88 ILE A C 1
ATOM 699 O O . ILE A 1 88 ? 5.196 10.347 9.143 1.00 76.62 88 ILE A O 1
ATOM 703 N N . GLN A 1 89 ? 7.309 10.617 8.484 1.00 78.44 89 GLN A N 1
ATOM 704 C CA . GLN A 1 89 ? 7.860 10.557 9.838 1.00 78.44 89 GLN A CA 1
ATOM 705 C C . GLN A 1 89 ? 7.415 11.752 10.695 1.00 78.44 89 GLN A C 1
ATOM 707 O O . GLN A 1 89 ? 7.140 11.594 11.883 1.00 78.44 89 GLN A O 1
ATOM 712 N N . LYS A 1 90 ? 7.296 12.941 10.094 1.00 76.81 90 LYS A N 1
ATOM 713 C CA . LYS A 1 90 ? 6.778 14.139 10.762 1.00 76.81 90 LYS A CA 1
ATOM 714 C C . LYS A 1 90 ? 5.278 14.031 11.036 1.00 76.81 90 LYS A C 1
ATOM 716 O O . LYS A 1 90 ? 4.842 14.441 12.105 1.00 76.81 90 LYS A O 1
ATOM 721 N N . GLU A 1 91 ? 4.507 13.449 10.122 1.00 73.00 91 GLU A N 1
ATOM 722 C CA . GLU A 1 91 ? 3.082 13.162 10.313 1.00 73.00 91 GLU A CA 1
ATOM 723 C C . GLU A 1 91 ? 2.871 12.113 11.414 1.00 73.00 91 GLU A C 1
ATOM 725 O O . GLU A 1 91 ? 2.041 12.307 12.297 1.00 73.00 91 GLU A O 1
ATOM 730 N N . GLN A 1 92 ? 3.695 11.061 11.458 1.00 71.38 92 GLN A N 1
ATOM 731 C CA . GLN A 1 92 ? 3.693 10.087 12.553 1.00 71.38 92 GLN A CA 1
ATOM 732 C C . GLN A 1 92 ? 4.075 10.715 13.898 1.00 71.38 92 GLN A C 1
ATOM 734 O O . GLN A 1 92 ? 3.424 10.432 14.900 1.00 71.38 92 GLN A O 1
ATOM 739 N N . GLN A 1 93 ? 5.083 11.592 13.935 1.00 70.56 93 GLN A N 1
ATOM 740 C CA . GLN A 1 93 ? 5.436 12.327 15.154 1.00 70.56 93 GLN A CA 1
ATOM 741 C C . GLN A 1 93 ? 4.315 13.261 15.605 1.00 70.56 93 GLN A C 1
ATOM 743 O O . GLN A 1 93 ? 4.028 13.310 16.796 1.00 70.56 93 GLN A O 1
ATOM 748 N N . GLN A 1 94 ? 3.660 13.968 14.680 1.00 68.50 94 GLN A N 1
ATOM 749 C CA . GLN A 1 94 ? 2.512 14.824 14.988 1.00 68.50 94 GLN A CA 1
ATOM 750 C C . GLN A 1 94 ? 1.309 14.015 15.471 1.00 68.50 94 GLN A C 1
ATOM 752 O O . GLN A 1 94 ? 0.638 14.444 16.403 1.00 68.50 94 GLN A O 1
ATOM 757 N N . MET A 1 95 ? 1.067 12.828 14.909 1.00 60.91 95 MET A N 1
ATOM 758 C CA . MET A 1 95 ? 0.056 11.913 15.433 1.00 60.91 95 MET A CA 1
ATOM 759 C C . MET A 1 95 ? 0.421 11.398 16.826 1.00 60.91 95 MET A C 1
ATOM 761 O O . MET A 1 95 ? -0.465 11.326 17.663 1.00 60.91 95 MET A O 1
ATOM 765 N N . GLN A 1 96 ? 1.694 11.118 17.119 1.00 59.28 96 GLN A N 1
ATOM 766 C CA . GLN A 1 96 ? 2.133 10.734 18.469 1.00 59.28 96 GLN A CA 1
ATOM 767 C C . GLN A 1 96 ? 1.998 11.885 19.479 1.00 59.28 96 GLN A C 1
ATOM 769 O O . GLN A 1 96 ? 1.517 11.664 20.584 1.00 59.28 96 GLN A O 1
ATOM 774 N N . THR A 1 97 ? 2.338 13.124 19.102 1.00 57.16 97 THR A N 1
ATOM 775 C CA . THR A 1 97 ? 2.192 14.285 20.008 1.00 57.16 97 THR A CA 1
ATOM 776 C C . THR A 1 97 ? 0.733 14.698 20.200 1.00 57.16 97 THR A C 1
ATOM 778 O O . THR A 1 97 ? 0.340 15.037 21.310 1.00 57.16 97 THR A O 1
ATOM 781 N N . ALA A 1 98 ? -0.096 14.624 19.155 1.00 54.97 98 ALA A N 1
ATOM 782 C CA . ALA A 1 98 ? -1.540 14.836 19.269 1.00 54.97 98 ALA A CA 1
ATOM 783 C C . ALA A 1 98 ? -2.238 13.694 20.026 1.00 54.97 98 ALA A C 1
ATOM 785 O O . ALA A 1 98 ? -3.294 13.900 20.617 1.00 54.97 98 ALA A O 1
ATOM 786 N N . GLN A 1 99 ? -1.656 12.494 20.020 1.00 51.56 99 GLN A N 1
ATOM 787 C CA . GLN A 1 99 ? -2.115 11.382 20.836 1.00 51.56 99 GLN A CA 1
ATOM 788 C C . GLN A 1 99 ? -1.813 11.663 22.318 1.00 51.56 99 GLN A C 1
ATOM 790 O O . GLN A 1 99 ? -2.740 11.581 23.116 1.00 51.56 99 GLN A O 1
ATOM 795 N N . ASP A 1 100 ? -0.608 12.125 22.674 1.00 47.56 100 ASP A N 1
ATOM 796 C CA . ASP A 1 100 ? -0.259 12.494 24.060 1.00 47.56 100 ASP A CA 1
ATOM 797 C C . ASP A 1 100 ? -1.082 13.674 24.626 1.00 47.56 100 ASP A C 1
ATOM 799 O O . ASP A 1 100 ? -1.458 13.648 25.799 1.00 47.56 100 ASP A O 1
ATOM 803 N N . ASP A 1 101 ? -1.450 14.672 23.812 1.00 44.78 101 ASP A N 1
ATOM 804 C CA . ASP A 1 101 ? -2.198 15.855 24.290 1.00 44.78 101 ASP A CA 1
ATOM 805 C C . ASP A 1 101 ? -3.721 15.606 24.442 1.00 44.78 101 ASP A C 1
ATOM 807 O O . ASP A 1 101 ? -4.420 16.331 25.148 1.00 44.78 101 ASP A O 1
ATOM 811 N N . VAL A 1 102 ? -4.261 14.530 23.847 1.00 49.53 102 VAL A N 1
ATOM 812 C CA . VAL A 1 102 ? -5.682 14.116 23.977 1.00 49.53 102 VAL A CA 1
ATOM 813 C C . VAL A 1 102 ? -5.894 13.089 25.111 1.00 49.53 102 VAL A C 1
ATOM 815 O O . VAL A 1 102 ? -7.030 12.699 25.421 1.00 49.53 102 VAL A O 1
ATOM 818 N N . PHE A 1 103 ? -4.814 12.670 25.784 1.00 45.97 103 PHE A N 1
ATOM 819 C CA . PHE A 1 103 ? -4.854 11.785 26.957 1.00 45.97 103 PHE A CA 1
ATOM 820 C C . PHE A 1 103 ? -4.812 12.510 28.310 1.00 45.97 103 PHE A C 1
ATOM 822 O O . PHE A 1 103 ? -4.926 11.851 29.343 1.00 45.97 103 PHE A O 1
ATOM 829 N N . SER A 1 104 ? -4.760 13.844 28.328 1.00 41.69 104 SER A N 1
ATOM 830 C CA . SER A 1 104 ? -4.839 14.648 29.559 1.00 41.69 104 SER A CA 1
ATOM 831 C C . SER A 1 104 ? -6.274 15.085 29.895 1.00 41.69 104 SER A C 1
ATOM 833 O O . SER A 1 104 ? -6.530 16.267 30.103 1.00 41.69 104 SER A O 1
ATOM 835 N N . ASP A 1 105 ? -7.222 14.142 29.940 1.00 44.56 105 ASP A N 1
ATOM 836 C CA . ASP A 1 105 ? -8.596 14.414 30.389 1.00 44.56 105 ASP A CA 1
ATOM 837 C C . ASP A 1 105 ? -9.126 13.294 31.306 1.00 44.56 105 ASP A C 1
ATOM 839 O O . ASP A 1 105 ? -9.434 12.183 30.863 1.00 44.56 105 ASP A O 1
ATOM 843 N N . ASP A 1 106 ? -9.173 13.659 32.589 1.00 44.06 106 ASP A N 1
ATOM 844 C CA . ASP A 1 106 ? -9.974 13.158 33.711 1.00 44.06 106 ASP A CA 1
ATOM 845 C C . ASP A 1 106 ? -9.865 11.668 34.122 1.00 44.06 106 ASP A C 1
ATOM 847 O O . ASP A 1 106 ? -10.607 10.790 33.684 1.00 44.06 106 ASP A O 1
ATOM 851 N N . GLY A 1 107 ? -8.947 11.400 35.060 1.00 49.00 107 GLY A N 1
ATOM 852 C CA . GLY A 1 107 ? -9.192 10.591 36.269 1.00 49.00 107 GLY A CA 1
ATOM 853 C C . GLY A 1 107 ? -9.464 9.080 36.181 1.00 49.00 107 GLY A C 1
ATOM 854 O O . GLY A 1 107 ? -9.390 8.417 37.215 1.00 49.00 107 GLY A O 1
ATOM 855 N N . ALA A 1 108 ? -9.739 8.498 35.013 1.00 55.84 108 ALA A N 1
ATOM 856 C CA . ALA A 1 108 ? -9.983 7.061 34.865 1.00 55.84 108 ALA A CA 1
ATOM 857 C C . ALA A 1 108 ? -9.048 6.446 33.811 1.00 55.84 108 ALA A C 1
ATOM 859 O O . ALA A 1 108 ? -8.965 6.974 32.699 1.00 55.84 108 ALA A O 1
ATOM 860 N N . PRO A 1 109 ? -8.372 5.313 34.097 1.00 58.75 109 PRO A N 1
ATOM 861 C CA . PRO A 1 109 ? -7.585 4.621 33.084 1.00 58.75 109 PRO A CA 1
ATOM 862 C C . PRO A 1 109 ? -8.520 4.186 31.948 1.00 58.75 109 PRO A C 1
ATOM 864 O O . PRO A 1 109 ? -9.358 3.293 32.112 1.00 58.75 109 PRO A O 1
ATOM 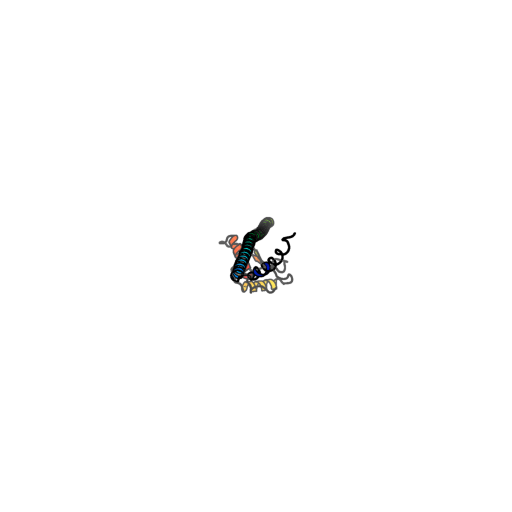867 N N . ARG A 1 110 ? -8.422 4.864 30.797 1.00 66.25 110 ARG A N 1
ATOM 868 C CA . ARG A 1 110 ? -9.193 4.521 29.597 1.00 66.25 110 ARG A CA 1
ATOM 869 C C . ARG A 1 110 ? -8.777 3.116 29.168 1.00 66.25 110 ARG A C 1
ATOM 871 O O . ARG A 1 110 ? -7.619 2.887 28.832 1.00 66.25 110 ARG A O 1
ATOM 878 N N . LYS A 1 111 ? -9.720 2.172 29.196 1.00 77.88 111 LYS A N 1
ATOM 879 C CA . LYS A 1 111 ? -9.462 0.798 28.756 1.00 77.88 111 LYS A CA 1
ATOM 880 C C . LYS A 1 111 ? -9.098 0.794 27.265 1.00 77.88 111 LYS A C 1
ATOM 882 O O . LYS A 1 111 ? -9.782 1.473 26.493 1.00 77.88 111 LYS A O 1
ATOM 887 N N . PRO A 1 112 ? -8.075 0.034 26.843 1.00 82.69 112 PRO A N 1
ATOM 888 C CA . PRO A 1 112 ? -7.775 -0.130 25.427 1.00 82.69 112 PRO A CA 1
ATOM 889 C C . PRO A 1 112 ? -8.982 -0.761 24.720 1.00 82.69 112 PRO A C 1
ATOM 891 O O . PRO A 1 112 ? -9.579 -1.713 25.220 1.00 82.69 112 PRO A O 1
ATOM 894 N N . ALA A 1 113 ? -9.388 -0.205 23.579 1.00 85.44 113 ALA A N 1
ATOM 895 C CA . ALA A 1 113 ? -10.564 -0.664 22.845 1.00 85.44 113 ALA A CA 1
ATOM 896 C C . ALA A 1 113 ? -10.355 -0.565 21.332 1.00 85.44 113 ALA A C 1
ATOM 898 O O . ALA A 1 113 ? -9.759 0.393 20.838 1.00 85.44 113 ALA A O 1
ATOM 899 N N . VAL A 1 114 ? -10.870 -1.551 20.597 1.00 87.56 114 VAL A N 1
ATOM 900 C CA . VAL A 1 114 ? -10.910 -1.544 19.129 1.00 87.56 114 VAL A CA 1
ATOM 901 C C . VAL A 1 114 ? -12.263 -1.022 18.672 1.00 87.56 114 VAL A C 1
ATOM 903 O O . VAL A 1 114 ? -13.307 -1.429 19.185 1.00 87.56 114 VAL A O 1
ATOM 906 N N . ILE A 1 115 ? -12.233 -0.125 17.688 1.00 87.81 115 ILE A N 1
ATOM 907 C CA . ILE A 1 115 ? -13.424 0.459 17.078 1.00 87.81 115 ILE A CA 1
ATOM 908 C C . ILE A 1 115 ? -13.684 -0.227 15.738 1.00 87.81 115 ILE A C 1
ATOM 910 O O . ILE A 1 115 ? -12.892 -0.108 14.807 1.00 87.81 115 ILE A O 1
ATOM 914 N N . PHE A 1 116 ? -14.824 -0.902 15.628 1.00 86.50 116 PHE A N 1
ATOM 915 C CA . PHE A 1 116 ? -15.339 -1.456 14.382 1.00 86.50 116 PHE A CA 1
ATOM 916 C C . PHE A 1 116 ? -16.306 -0.455 13.752 1.00 86.50 116 PHE A C 1
ATOM 918 O O . PHE A 1 116 ? -17.341 -0.122 14.332 1.00 86.50 116 PHE A O 1
ATOM 925 N N . GLY A 1 117 ? -15.964 0.035 12.563 1.00 83.81 117 GLY A N 1
ATOM 926 C CA . GLY A 1 117 ? -16.753 1.014 11.817 1.00 83.81 117 GLY A CA 1
ATOM 927 C C . GLY A 1 117 ? -16.879 0.650 10.341 1.00 83.81 117 GLY A C 1
ATOM 928 O O . GLY A 1 117 ? -16.414 -0.400 9.910 1.00 83.81 117 GLY A O 1
ATOM 929 N N . GLY A 1 118 ? -17.516 1.531 9.567 1.00 82.25 118 GLY A N 1
ATOM 930 C CA . GLY A 1 118 ? -17.730 1.351 8.123 1.00 82.25 118 GLY A CA 1
ATOM 931 C C . GLY A 1 118 ? -19.179 1.049 7.733 1.00 82.25 118 GLY A C 1
ATOM 932 O O . GLY A 1 118 ? -19.525 1.129 6.558 1.00 82.25 118 GLY A O 1
ATOM 933 N N . TRP A 1 119 ? -20.057 0.789 8.705 1.00 84.44 119 TRP A N 1
ATOM 934 C CA . TRP A 1 119 ? -21.490 0.653 8.452 1.00 84.44 119 TRP A CA 1
ATOM 935 C C . TRP A 1 119 ? -22.142 2.005 8.167 1.00 84.44 119 TRP A C 1
ATOM 937 O O . TRP A 1 119 ? -21.836 3.021 8.797 1.00 84.44 119 TRP A O 1
ATOM 947 N N . LYS A 1 120 ? -23.128 2.002 7.264 1.00 81.94 120 LYS A N 1
ATOM 948 C CA . LYS A 1 120 ? -23.989 3.168 7.031 1.00 81.94 120 LYS A CA 1
ATOM 949 C C . LYS A 1 120 ? -24.694 3.562 8.333 1.00 81.94 120 LYS A C 1
ATOM 951 O O . LYS A 1 120 ? -25.172 2.713 9.083 1.00 81.94 120 LYS A O 1
ATOM 956 N N . THR A 1 121 ? -24.847 4.862 8.572 1.00 79.38 121 THR A N 1
ATOM 957 C CA . THR A 1 121 ? -25.508 5.413 9.775 1.00 79.38 121 THR A CA 1
ATOM 958 C C . THR A 1 121 ? -26.989 5.029 9.898 1.00 79.38 121 THR A C 1
ATOM 960 O O . THR A 1 121 ? -27.593 5.201 10.958 1.00 79.38 121 THR A O 1
ATOM 963 N N . THR A 1 122 ? -27.579 4.497 8.827 1.00 80.81 122 THR A N 1
ATOM 964 C CA . THR A 1 122 ? -28.945 3.963 8.769 1.00 80.81 122 THR A CA 1
ATOM 965 C C . THR A 1 122 ? -29.064 2.531 9.296 1.00 80.81 122 THR A C 1
ATOM 967 O O . THR A 1 122 ? -30.178 2.082 9.564 1.00 80.81 122 THR A O 1
ATOM 970 N N . VAL A 1 123 ? -27.952 1.806 9.465 1.00 81.88 123 VAL A N 1
ATOM 971 C CA . VAL A 1 123 ? -27.956 0.423 9.956 1.00 81.88 123 VAL A CA 1
ATOM 972 C C . VAL A 1 123 ? -28.367 0.403 11.427 1.00 81.88 123 VAL A C 1
ATOM 974 O O . VAL A 1 123 ? -27.826 1.132 12.262 1.00 81.88 123 VAL A O 1
ATOM 977 N N . SER A 1 124 ? -29.354 -0.435 11.754 1.00 83.12 124 SER A N 1
ATOM 978 C CA . SER A 1 124 ? -29.802 -0.611 13.133 1.00 83.12 124 SER A CA 1
ATOM 979 C C . SER A 1 124 ? -28.723 -1.303 13.968 1.00 83.12 124 SER A C 1
ATOM 981 O O . SER A 1 124 ? -28.000 -2.171 13.479 1.00 83.12 124 SER A O 1
ATOM 983 N N . ARG A 1 125 ? -28.650 -0.964 15.261 1.00 84.69 125 ARG A N 1
ATOM 984 C CA . ARG A 1 125 ? -27.726 -1.588 16.225 1.00 84.69 125 ARG A CA 1
ATOM 985 C C . ARG A 1 125 ? -27.768 -3.117 16.162 1.00 84.69 125 ARG A C 1
ATOM 987 O O . ARG A 1 125 ? -26.726 -3.759 16.134 1.00 84.69 125 ARG A O 1
ATOM 994 N N . THR A 1 126 ? -28.969 -3.689 16.124 1.00 85.56 126 THR A N 1
ATOM 995 C CA . THR A 1 126 ? -29.172 -5.142 16.094 1.00 85.56 126 THR A CA 1
ATOM 996 C C . THR A 1 126 ? -28.595 -5.771 14.832 1.00 85.56 126 THR A C 1
ATOM 998 O O . THR A 1 126 ? -27.965 -6.819 14.912 1.00 85.56 126 THR A O 1
ATOM 1001 N N . LYS A 1 127 ? -28.780 -5.126 13.672 1.00 86.25 127 LYS A N 1
ATOM 1002 C CA . LYS A 1 127 ? -28.239 -5.617 12.402 1.00 86.25 127 LYS A CA 1
ATOM 1003 C C . LYS A 1 127 ? -26.711 -5.544 12.390 1.00 86.25 127 LYS A C 1
ATOM 1005 O O . LYS A 1 127 ? -26.079 -6.531 12.042 1.00 86.25 127 LYS A O 1
ATOM 1010 N N . LEU A 1 128 ? -26.142 -4.430 12.853 1.00 86.69 128 LEU A N 1
ATOM 1011 C CA . LEU A 1 128 ? -24.692 -4.248 12.953 1.00 86.69 128 LEU A CA 1
ATOM 1012 C C . LEU A 1 128 ? -24.048 -5.314 13.845 1.00 86.69 128 LEU A C 1
ATOM 1014 O O . LEU A 1 128 ? -23.107 -5.976 13.427 1.00 86.69 128 LEU A O 1
ATOM 1018 N N . LEU A 1 129 ? -24.568 -5.506 15.063 1.00 87.69 129 LEU A N 1
ATOM 1019 C CA . LEU A 1 129 ? -24.017 -6.494 15.996 1.00 87.69 129 LEU A CA 1
ATOM 1020 C C . LEU A 1 129 ? -24.174 -7.925 15.480 1.00 87.69 129 LEU A C 1
ATOM 1022 O O . LEU A 1 129 ? -23.306 -8.752 15.732 1.00 87.69 129 LEU A O 1
ATOM 1026 N N . LYS A 1 130 ? -25.251 -8.210 14.739 1.00 87.69 130 LYS A N 1
ATOM 1027 C CA . LYS A 1 130 ? -25.449 -9.513 14.106 1.00 87.69 130 LYS A CA 1
ATOM 1028 C C . LYS A 1 130 ? -24.425 -9.764 13.000 1.00 87.69 130 LYS A C 1
ATOM 1030 O O . LYS A 1 130 ? -23.775 -10.797 13.021 1.00 87.69 130 LYS A O 1
ATOM 1035 N N . GLU A 1 131 ? -24.259 -8.826 12.069 1.00 87.50 131 GLU A N 1
ATOM 1036 C CA . GLU A 1 131 ? -23.282 -8.952 10.977 1.00 87.50 131 GLU A CA 1
ATOM 1037 C C . GLU A 1 131 ? -21.853 -9.050 11.514 1.00 87.50 131 GLU A C 1
ATOM 1039 O O . GLU A 1 131 ? -21.093 -9.917 11.092 1.00 87.50 131 GLU A O 1
ATOM 1044 N N . LEU A 1 132 ? -21.500 -8.211 12.490 1.00 87.81 132 LEU A N 1
ATOM 1045 C CA . LEU A 1 132 ? -20.197 -8.270 13.143 1.00 87.81 132 LEU A CA 1
ATOM 1046 C C . LEU A 1 132 ? -19.998 -9.597 13.890 1.00 87.81 132 LEU A C 1
ATOM 1048 O O . LEU A 1 132 ? -18.924 -10.182 13.805 1.00 87.81 132 LEU A O 1
ATOM 1052 N N . GLY A 1 133 ? -21.029 -10.092 14.579 1.00 86.31 133 GLY A N 1
ATOM 1053 C CA . GLY A 1 133 ? -21.011 -11.401 15.231 1.00 86.31 133 GLY A CA 1
ATOM 1054 C C . GLY A 1 133 ? -20.774 -12.535 14.238 1.00 86.31 133 GLY A C 1
ATOM 1055 O O . GLY A 1 133 ? -19.881 -13.341 14.449 1.00 86.31 133 GLY A O 1
ATOM 1056 N N . GLU A 1 134 ? -21.477 -12.539 13.103 1.00 87.19 134 GLU A N 1
ATOM 1057 C CA . GLU A 1 134 ? -21.275 -13.539 12.047 1.00 87.19 134 GLU A CA 1
ATOM 1058 C C . GLU A 1 134 ? -19.850 -13.510 11.474 1.00 87.19 134 GLU A C 1
ATOM 1060 O O . GLU A 1 134 ? -19.298 -14.561 11.153 1.00 87.19 134 GLU A O 1
ATOM 1065 N N . VAL A 1 135 ? -19.244 -12.328 11.333 1.00 86.56 135 VAL A N 1
ATOM 1066 C CA . VAL A 1 135 ? -17.848 -12.195 10.885 1.00 86.56 135 VAL A CA 1
ATOM 1067 C C . VAL A 1 135 ? -16.882 -12.708 11.948 1.00 86.56 135 VAL A C 1
ATOM 1069 O O . VAL A 1 135 ? -15.953 -13.446 11.623 1.00 86.56 135 VAL A O 1
ATOM 1072 N N . ILE A 1 136 ? -17.118 -12.365 13.215 1.00 86.88 136 ILE A N 1
ATOM 1073 C CA . ILE A 1 136 ? -16.288 -12.823 14.330 1.00 86.88 136 ILE A CA 1
ATOM 1074 C C . ILE A 1 136 ? -16.379 -14.338 14.479 1.00 86.88 136 ILE A C 1
ATOM 1076 O O . ILE A 1 136 ? -15.335 -14.963 14.605 1.00 86.88 136 ILE A O 1
ATOM 1080 N N . ASP A 1 137 ? -17.571 -14.925 14.388 1.00 86.44 137 ASP A N 1
ATOM 1081 C CA . ASP A 1 137 ? -17.795 -16.369 14.513 1.00 86.44 137 ASP A CA 1
ATOM 1082 C C . ASP A 1 137 ? -17.199 -17.158 13.337 1.00 86.44 137 ASP A C 1
ATOM 1084 O O . ASP A 1 137 ? -16.743 -18.287 13.509 1.00 86.44 137 ASP A O 1
ATOM 1088 N N . LYS A 1 138 ? -17.170 -16.572 12.132 1.00 84.19 138 LYS A N 1
ATOM 1089 C CA . LYS A 1 138 ? -16.465 -17.153 10.974 1.00 84.19 138 LYS A CA 1
ATOM 1090 C C . LYS A 1 138 ? -14.946 -17.012 11.073 1.00 84.19 138 LYS A C 1
ATOM 1092 O O . LYS A 1 138 ? -14.222 -17.704 10.358 1.00 84.19 138 LYS A O 1
ATOM 1097 N N . SER A 1 139 ? -14.464 -16.099 11.907 1.00 81.69 139 SER A N 1
ATOM 1098 C CA . SER A 1 139 ? -13.043 -15.871 12.142 1.00 81.69 139 SER A CA 1
ATOM 1099 C C . SER A 1 139 ? -12.573 -16.594 13.408 1.00 81.69 139 SER A C 1
ATOM 1101 O O . SER A 1 139 ? -13.349 -16.911 14.301 1.00 81.69 139 SER A O 1
ATOM 1103 N N . THR A 1 140 ? -11.266 -16.785 13.550 1.00 82.81 140 THR A N 1
ATOM 1104 C CA . THR A 1 140 ? -10.670 -17.201 14.830 1.00 82.81 140 THR A CA 1
ATOM 1105 C C . THR A 1 140 ? -10.525 -16.034 15.818 1.00 82.81 140 THR A C 1
ATOM 1107 O O . THR A 1 140 ? -9.962 -16.208 16.894 1.00 82.81 140 THR A O 1
ATOM 1110 N N . ALA A 1 141 ? -11.045 -14.836 15.505 1.00 82.94 141 ALA A N 1
ATOM 1111 C CA . ALA A 1 141 ? -10.879 -13.637 16.333 1.00 82.94 141 ALA A CA 1
ATOM 1112 C C . ALA A 1 141 ? -11.603 -13.724 17.687 1.00 82.94 141 ALA A C 1
ATOM 1114 O O . ALA A 1 141 ? -11.256 -12.994 18.613 1.00 82.94 141 ALA A O 1
ATOM 1115 N N . ARG A 1 142 ? -12.584 -14.626 17.832 1.00 84.88 142 ARG A N 1
ATOM 1116 C CA . ARG A 1 142 ? -13.333 -14.809 19.082 1.00 84.88 142 ARG A CA 1
ATOM 1117 C C . ARG A 1 142 ? -12.436 -15.172 20.269 1.00 84.88 142 ARG A C 1
ATOM 1119 O O . ARG A 1 142 ? -12.706 -14.710 21.370 1.00 84.88 142 ARG A O 1
ATOM 1126 N N . GLU A 1 143 ? -11.379 -15.947 20.040 1.00 84.00 143 GLU A N 1
ATOM 1127 C CA . GLU A 1 143 ? -10.427 -16.395 21.073 1.00 84.00 143 GLU A CA 1
ATOM 1128 C C . GLU A 1 143 ? -9.545 -15.254 21.607 1.00 84.00 143 GLU A C 1
ATOM 1130 O O . GLU A 1 143 ? -9.047 -15.294 22.734 1.00 84.00 143 GLU A O 1
ATOM 1135 N N . TRP A 1 144 ? -9.380 -14.208 20.799 1.00 83.06 144 TRP A N 1
ATOM 1136 C CA . TRP A 1 144 ? -8.546 -13.049 21.102 1.00 83.06 144 TRP A CA 1
ATOM 1137 C C . TRP A 1 144 ? -9.332 -11.908 21.758 1.00 83.06 144 TRP A C 1
ATOM 1139 O O . TRP A 1 144 ? -8.731 -10.959 22.259 1.00 83.06 144 TRP A O 1
ATOM 1149 N N . LEU A 1 145 ? -10.664 -11.989 21.762 1.00 85.31 145 LEU A N 1
ATOM 1150 C CA . LEU A 1 145 ? -11.553 -10.998 22.358 1.00 85.31 145 LEU A CA 1
ATOM 1151 C C . LEU A 1 145 ? -11.853 -11.343 23.819 1.00 85.31 145 LEU A C 1
ATOM 1153 O O . LEU A 1 145 ? -12.350 -12.428 24.113 1.00 85.31 145 LEU A O 1
ATOM 1157 N N . ASP A 1 146 ? -11.626 -10.391 24.722 1.00 84.44 146 ASP A N 1
ATOM 1158 C CA . ASP A 1 146 ? -12.002 -10.542 26.135 1.00 84.44 146 ASP A CA 1
ATOM 1159 C C . ASP A 1 146 ? -13.514 -10.335 26.333 1.00 84.44 146 ASP A C 1
ATOM 1161 O O . ASP A 1 146 ? -14.163 -11.035 27.109 1.00 84.44 146 ASP A O 1
ATOM 1165 N N . GLU A 1 147 ? -14.099 -9.401 25.580 1.00 84.06 147 GLU A N 1
ATOM 1166 C CA . GLU A 1 147 ? -15.524 -9.075 25.612 1.00 84.06 147 GLU A CA 1
ATOM 1167 C C . GLU A 1 147 ? -16.126 -9.082 24.201 1.00 84.06 147 GLU A C 1
ATOM 1169 O O . GLU A 1 147 ? -15.451 -8.840 23.197 1.00 84.06 147 GLU A O 1
ATOM 1174 N N . LEU A 1 148 ? -17.428 -9.375 24.111 1.00 85.00 148 LEU A N 1
ATOM 1175 C CA . LEU A 1 148 ? -18.158 -9.252 22.850 1.00 85.00 148 LEU A CA 1
ATOM 1176 C C . LEU A 1 148 ? -18.275 -7.782 22.434 1.00 85.00 148 LEU A C 1
ATOM 1178 O O . LEU A 1 148 ? -18.487 -6.925 23.298 1.00 85.00 148 LEU A O 1
ATOM 1182 N N . PRO A 1 149 ? -18.226 -7.481 21.124 1.00 87.88 149 PRO A N 1
ATOM 1183 C CA . PRO A 1 149 ? -18.423 -6.122 20.665 1.00 87.88 149 PRO A CA 1
ATOM 1184 C C . PRO A 1 149 ? -19.797 -5.573 21.051 1.00 87.88 149 PRO A C 1
ATOM 1186 O O . PRO A 1 149 ? -20.820 -6.255 20.965 1.00 87.88 149 PRO A O 1
ATOM 1189 N N . TRP A 1 150 ? -19.830 -4.301 21.418 1.00 87.88 150 TRP A N 1
ATOM 1190 C CA . TRP A 1 150 ? -21.027 -3.577 21.821 1.00 87.88 150 TRP A CA 1
ATOM 1191 C C . TRP A 1 150 ? -21.037 -2.182 21.194 1.00 87.88 150 TRP A C 1
ATOM 1193 O O . TRP A 1 150 ? -20.002 -1.625 20.856 1.00 87.88 150 TRP A O 1
ATOM 1203 N N . THR A 1 151 ? -22.210 -1.581 20.999 1.00 85.62 151 THR A N 1
ATOM 1204 C CA . THR A 1 151 ? -22.302 -0.243 20.389 1.00 85.62 151 THR A CA 1
ATOM 1205 C C . THR A 1 151 ? -22.379 0.849 21.462 1.00 85.62 151 THR A C 1
ATOM 1207 O O . THR A 1 151 ? -23.285 0.785 22.306 1.00 85.62 151 THR A O 1
ATOM 1210 N N . PRO A 1 152 ? -21.515 1.877 21.422 1.00 75.25 152 PRO A N 1
ATOM 1211 C CA . PRO A 1 152 ? -21.551 2.981 22.371 1.00 75.25 152 PRO A CA 1
ATOM 1212 C C . PRO A 1 152 ? -22.699 3.951 22.084 1.00 75.25 152 PRO A C 1
ATOM 1214 O O . PRO A 1 152 ? -22.647 4.755 21.153 1.00 75.25 152 PRO A O 1
ATOM 1217 N N . GLY A 1 153 ? -23.723 3.912 22.939 1.00 72.06 153 GLY A N 1
ATOM 1218 C CA . GLY A 1 153 ? -24.754 4.948 23.032 1.00 72.06 153 GLY A CA 1
ATOM 1219 C C . GLY A 1 153 ? -25.368 5.368 21.679 1.00 72.06 153 GLY A C 1
ATOM 1220 O O . GLY A 1 153 ? -25.736 4.503 20.884 1.00 72.06 153 GLY A O 1
ATOM 1221 N N . PRO A 1 154 ? -25.523 6.679 21.404 1.00 67.00 154 PRO A N 1
ATOM 1222 C CA . PRO A 1 154 ? -26.253 7.182 20.237 1.00 67.00 154 PRO A CA 1
ATOM 1223 C C . PRO A 1 154 ? -25.471 7.108 18.913 1.00 67.00 154 PRO A C 1
ATOM 1225 O O . PRO A 1 154 ? -26.031 7.439 17.864 1.00 67.00 154 PRO A O 1
ATOM 1228 N N . ARG A 1 155 ? -24.187 6.712 18.925 1.00 70.31 155 ARG A N 1
ATOM 1229 C CA . ARG A 1 155 ? -23.355 6.671 17.714 1.00 70.31 155 ARG A CA 1
ATOM 1230 C C . ARG A 1 155 ? -23.743 5.465 16.856 1.00 70.31 155 ARG A C 1
ATOM 1232 O O . ARG A 1 155 ? -23.443 4.322 17.187 1.00 70.31 155 ARG A O 1
ATOM 1239 N N . LYS A 1 156 ? -24.438 5.730 15.747 1.00 76.38 156 LYS A N 1
ATOM 1240 C CA . LYS A 1 156 ? -24.868 4.707 14.781 1.00 76.38 156 LYS A CA 1
ATOM 1241 C C . LYS A 1 156 ? -23.708 4.298 13.872 1.00 76.38 156 LYS A C 1
ATOM 1243 O O . LYS A 1 156 ? -22.883 5.135 13.521 1.00 76.38 156 LYS A O 1
ATOM 1248 N N . GLY A 1 157 ? -23.681 3.030 13.463 1.00 80.31 157 GLY A N 1
ATOM 1249 C CA . GLY A 1 157 ? -22.680 2.512 12.522 1.00 80.31 157 GLY A CA 1
ATOM 1250 C C . GLY A 1 157 ? -21.319 2.160 13.137 1.00 80.31 157 GLY A C 1
ATOM 1251 O O . GLY A 1 157 ? -20.372 1.922 12.391 1.00 80.31 157 GLY A O 1
ATOM 1252 N N . ILE A 1 158 ? -21.209 2.135 14.473 1.00 85.69 158 ILE A N 1
ATOM 1253 C CA . ILE A 1 158 ? -19.965 1.838 15.196 1.00 85.69 158 ILE A CA 1
ATOM 1254 C C . ILE A 1 158 ? -20.222 0.787 16.284 1.00 85.69 158 ILE A C 1
ATOM 1256 O O . ILE A 1 158 ? -21.184 0.905 17.046 1.00 85.69 158 ILE A O 1
ATOM 1260 N N . ALA A 1 159 ? -19.327 -0.194 16.394 1.00 87.38 159 ALA A N 1
ATOM 1261 C CA . ALA A 1 159 ? -19.193 -1.089 17.541 1.00 87.38 159 ALA A CA 1
ATOM 1262 C C . ALA A 1 159 ? -17.795 -0.971 18.167 1.00 87.38 159 ALA A C 1
ATOM 1264 O O . ALA A 1 159 ? -16.836 -0.564 17.519 1.00 87.38 159 ALA A O 1
ATOM 1265 N N . LEU A 1 160 ? -17.693 -1.318 19.442 1.00 88.06 160 LEU A N 1
ATOM 1266 C CA . LEU A 1 160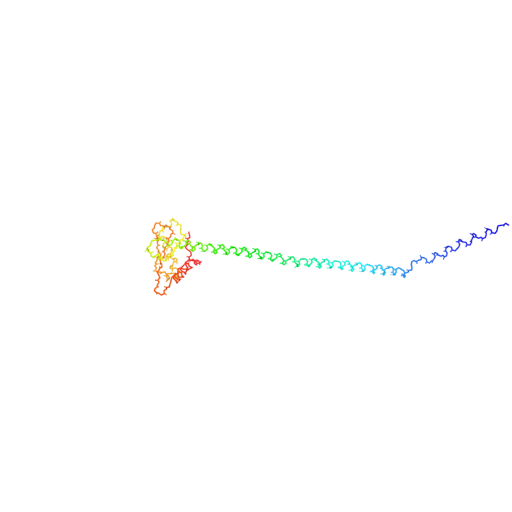 ? -16.485 -1.294 20.253 1.00 88.06 160 LEU A CA 1
ATOM 1267 C C . LEU A 1 160 ? -16.260 -2.668 20.865 1.00 88.06 160 LEU A C 1
ATOM 1269 O O . LEU A 1 160 ? -17.214 -3.280 21.334 1.00 88.06 160 LEU A O 1
ATOM 1273 N N . ALA A 1 161 ? -15.009 -3.106 20.934 1.00 88.31 161 ALA A N 1
ATOM 1274 C CA . ALA A 1 161 ? -14.598 -4.204 21.801 1.00 88.31 161 ALA A CA 1
ATOM 1275 C C . ALA A 1 161 ? -13.516 -3.714 22.762 1.00 88.31 161 ALA A C 1
ATOM 1277 O O . ALA A 1 161 ? -12.476 -3.214 22.327 1.00 88.31 161 ALA A O 1
ATOM 1278 N N . SER A 1 162 ? -13.787 -3.834 24.059 1.00 88.00 162 SER A N 1
ATOM 1279 C CA . SER A 1 162 ? -12.844 -3.543 25.137 1.00 88.00 162 SER A CA 1
ATOM 1280 C C . SER A 1 162 ? -11.829 -4.673 25.268 1.00 88.00 162 SER A C 1
ATOM 1282 O O . SER A 1 162 ? -12.182 -5.847 25.168 1.00 88.00 162 SER A O 1
ATOM 1284 N N . PHE A 1 163 ? -10.586 -4.308 25.555 1.00 87.19 163 PHE A N 1
ATOM 1285 C CA . PHE A 1 163 ? -9.515 -5.226 25.906 1.00 87.19 163 PHE A CA 1
ATOM 1286 C C . PHE A 1 163 ? -9.087 -4.962 27.343 1.00 87.19 163 PHE A C 1
ATOM 1288 O O . PHE A 1 163 ? -9.051 -3.817 27.805 1.00 87.19 163 PHE A O 1
ATOM 1295 N N . VAL A 1 164 ? -8.783 -6.039 28.057 1.00 85.56 164 VAL A N 1
ATOM 1296 C CA . VAL A 1 164 ? -8.231 -5.977 29.408 1.00 85.56 164 VAL A CA 1
ATOM 1297 C C . VAL A 1 164 ? -6.821 -6.548 29.356 1.00 85.56 164 VAL A C 1
ATOM 1299 O O . VAL A 1 164 ? -6.587 -7.593 28.750 1.00 85.56 164 VAL A O 1
ATOM 1302 N N . GLU A 1 165 ? -5.873 -5.853 29.977 1.00 83.50 165 GLU A N 1
ATOM 1303 C CA . GLU A 1 165 ? -4.522 -6.374 30.172 1.00 83.50 165 GLU A CA 1
ATOM 1304 C C . GLU A 1 165 ? -4.601 -7.638 31.036 1.00 83.50 165 GLU A C 1
ATOM 1306 O O . GLU A 1 165 ? -5.109 -7.609 32.163 1.00 83.50 165 GLU A O 1
ATOM 1311 N N . ARG A 1 166 ? -4.190 -8.782 30.477 1.00 84.94 166 ARG A N 1
ATOM 1312 C CA . ARG A 1 166 ? -4.184 -10.050 31.215 1.00 84.94 166 ARG A CA 1
ATOM 1313 C C . ARG A 1 166 ? -2.972 -10.080 32.146 1.00 84.94 166 ARG A C 1
ATOM 1315 O O . ARG A 1 166 ? -1.973 -9.424 31.895 1.00 84.94 166 ARG A O 1
ATOM 1322 N N . GLN A 1 167 ? -3.024 -10.891 33.206 1.00 78.44 167 GLN A N 1
ATOM 1323 C CA . GLN A 1 167 ? -1.969 -10.934 34.238 1.00 78.44 167 GLN A CA 1
ATOM 1324 C C . GLN A 1 167 ? -0.559 -11.264 33.708 1.00 78.44 167 GLN A C 1
ATOM 1326 O O . GLN A 1 167 ? 0.421 -10.969 34.382 1.00 78.44 167 GLN A O 1
ATOM 1331 N N . SER A 1 168 ? -0.455 -11.900 32.539 1.00 81.00 168 SER A N 1
ATOM 1332 C CA . SE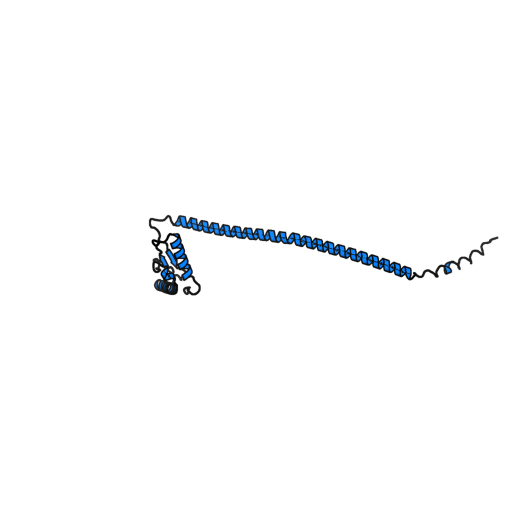R A 1 168 ? 0.808 -12.284 31.898 1.00 81.00 168 SER A CA 1
ATOM 1333 C C . SER A 1 168 ? 1.217 -11.378 30.733 1.00 81.00 168 SER A C 1
ATOM 1335 O O . SER A 1 168 ? 2.166 -11.711 30.031 1.00 81.00 168 SER A O 1
ATOM 1337 N N . GLU A 1 169 ? 0.475 -10.307 30.470 1.00 81.94 169 GLU A N 1
ATOM 1338 C CA . GLU A 1 169 ? 0.673 -9.434 29.313 1.00 81.94 169 GLU A CA 1
ATOM 1339 C C . GLU A 1 169 ? 1.121 -8.051 29.764 1.00 81.94 169 GLU A C 1
ATOM 1341 O O . GLU A 1 169 ? 0.666 -7.559 30.792 1.00 81.94 169 GLU A O 1
ATOM 1346 N N . GLY A 1 170 ? 2.001 -7.434 28.979 1.00 82.12 170 GLY A N 1
ATOM 1347 C CA . GLY A 1 170 ? 2.298 -6.013 29.084 1.00 82.12 170 GLY A CA 1
ATOM 1348 C C . GLY A 1 170 ? 1.448 -5.163 28.130 1.00 82.12 170 GLY A C 1
ATOM 1349 O O . GLY A 1 170 ? 0.714 -5.680 27.279 1.00 82.12 170 GLY A O 1
ATOM 1350 N N . PRO A 1 171 ? 1.601 -3.829 28.179 1.00 79.25 171 PRO A N 1
ATOM 1351 C CA . PRO A 1 171 ? 0.829 -2.906 27.347 1.00 79.25 171 PRO A CA 1
ATOM 1352 C C . PRO A 1 171 ? 1.056 -3.104 25.840 1.00 79.25 171 PRO A C 1
ATOM 1354 O O . PRO A 1 171 ? 0.149 -2.858 25.042 1.00 79.25 171 PRO A O 1
ATOM 1357 N N . ASP A 1 172 ? 2.244 -3.551 25.428 1.00 82.69 172 ASP A N 1
ATOM 1358 C CA . ASP A 1 172 ? 2.545 -3.810 24.016 1.00 82.69 172 ASP A CA 1
ATOM 1359 C C . ASP A 1 172 ? 1.959 -5.143 23.521 1.00 82.69 172 ASP A C 1
ATOM 1361 O O . ASP A 1 172 ? 1.539 -5.226 22.365 1.00 82.69 172 ASP A O 1
ATOM 1365 N N . ASP A 1 173 ? 1.802 -6.137 24.399 1.00 84.19 173 ASP A N 1
ATOM 1366 C CA . ASP A 1 173 ? 1.139 -7.406 24.069 1.00 84.19 173 ASP A CA 1
ATOM 1367 C C . ASP A 1 173 ? -0.360 -7.195 23.825 1.00 84.19 173 ASP A C 1
ATOM 1369 O O . ASP A 1 173 ? -0.935 -7.746 22.882 1.00 84.19 173 ASP A O 1
ATOM 1373 N N . VAL A 1 174 ? -0.994 -6.319 24.615 1.00 85.44 174 VAL A N 1
ATOM 1374 C CA . VAL A 1 174 ? -2.395 -5.924 24.406 1.00 85.44 174 VAL A CA 1
ATOM 1375 C C . VAL A 1 174 ? -2.568 -5.253 23.043 1.00 85.44 174 VAL A C 1
ATOM 1377 O O . VAL A 1 174 ? -3.492 -5.596 22.302 1.00 85.44 174 VAL A O 1
ATOM 1380 N N . LYS A 1 175 ? -1.662 -4.342 22.660 1.00 85.62 175 LYS A N 1
ATOM 1381 C CA . LYS A 1 175 ? -1.683 -3.716 21.325 1.00 85.62 175 LYS A CA 1
ATOM 1382 C C . LYS A 1 175 ? -1.503 -4.749 20.215 1.00 85.62 175 LYS A C 1
ATOM 1384 O O . LYS A 1 175 ? -2.224 -4.684 19.220 1.00 85.62 175 LYS A O 1
ATOM 1389 N N . HIS A 1 176 ? -0.585 -5.701 20.382 1.00 87.25 176 HIS A N 1
ATOM 1390 C CA . HIS A 1 176 ? -0.380 -6.780 19.416 1.00 87.25 176 HIS A CA 1
ATOM 1391 C C . HIS A 1 176 ? -1.657 -7.613 19.250 1.00 87.25 176 HIS A C 1
ATOM 1393 O O . HIS A 1 176 ? -2.110 -7.845 18.130 1.00 87.25 176 HIS A O 1
ATOM 1399 N N . ARG A 1 177 ? -2.316 -7.990 20.353 1.00 88.19 177 ARG A N 1
ATOM 1400 C CA . ARG A 1 177 ? -3.599 -8.705 20.315 1.00 88.19 177 ARG A CA 1
ATOM 1401 C C . ARG A 1 177 ? -4.695 -7.907 19.606 1.00 88.19 177 ARG A C 1
ATOM 1403 O O . ARG A 1 177 ? -5.443 -8.467 18.807 1.00 88.19 177 ARG A O 1
ATOM 1410 N N . MET A 1 178 ? -4.782 -6.602 19.860 1.00 88.56 178 MET A N 1
ATOM 1411 C CA . MET A 1 178 ? -5.728 -5.723 19.164 1.00 88.56 178 MET A CA 1
ATOM 1412 C C . MET A 1 178 ? -5.473 -5.702 17.651 1.00 88.56 178 MET A C 1
ATOM 1414 O O . MET A 1 178 ? -6.422 -5.774 16.871 1.00 88.56 178 MET A O 1
ATOM 1418 N N . GLN A 1 179 ? -4.207 -5.627 17.228 1.00 86.94 179 GLN A N 1
ATOM 1419 C CA . GLN A 1 179 ? -3.831 -5.653 15.812 1.00 86.94 179 GLN A CA 1
ATOM 1420 C C . GLN A 1 179 ? -4.178 -6.989 15.152 1.00 86.94 179 GLN A C 1
ATOM 1422 O O . GLN A 1 179 ? -4.741 -6.991 14.059 1.00 86.94 179 GLN A O 1
ATOM 1427 N N . GLU A 1 180 ? -3.924 -8.112 15.825 1.00 88.38 180 GLU A N 1
ATOM 1428 C CA . GLU A 1 180 ? -4.299 -9.441 15.331 1.00 88.38 180 GLU A CA 1
ATOM 1429 C C . GLU A 1 180 ? -5.809 -9.560 15.100 1.00 88.38 180 GLU A C 1
ATOM 1431 O O . GLU A 1 180 ? -6.243 -9.988 14.031 1.00 88.38 180 GLU A O 1
ATOM 1436 N N . VAL A 1 181 ? -6.632 -9.087 16.042 1.00 87.69 181 VAL A N 1
ATOM 1437 C CA . VAL A 1 181 ? -8.096 -9.064 15.880 1.00 87.69 181 VAL A CA 1
ATOM 1438 C C . VAL A 1 181 ? -8.511 -8.248 14.652 1.00 87.69 181 VAL A C 1
ATOM 1440 O O . VAL A 1 181 ? -9.347 -8.696 13.864 1.00 87.69 181 VAL A O 1
ATOM 1443 N N . VAL A 1 182 ? -7.913 -7.071 14.455 1.00 87.06 182 VAL A N 1
ATOM 1444 C CA . VAL A 1 182 ? -8.191 -6.216 13.290 1.00 87.06 182 VAL A CA 1
ATOM 1445 C C . VAL A 1 182 ? -7.773 -6.905 11.987 1.00 87.06 182 VAL A C 1
ATOM 1447 O O . VAL A 1 182 ? -8.535 -6.896 11.019 1.00 87.06 182 VAL A O 1
ATOM 1450 N N . ASN A 1 183 ? -6.605 -7.545 11.957 1.00 86.12 183 ASN A N 1
ATOM 1451 C CA . ASN A 1 183 ? -6.095 -8.253 10.783 1.00 86.12 183 ASN A CA 1
ATOM 1452 C C . ASN A 1 183 ? -6.961 -9.466 10.416 1.00 86.12 183 ASN A C 1
ATOM 1454 O O . ASN A 1 183 ? -7.238 -9.693 9.237 1.00 86.12 183 ASN A O 1
ATOM 1458 N N . LEU A 1 184 ? -7.427 -10.222 11.414 1.00 85.56 184 LEU A N 1
ATOM 1459 C CA . LEU A 1 184 ? -8.294 -11.384 11.214 1.00 85.56 184 LEU A CA 1
ATOM 1460 C C . LEU A 1 184 ? -9.658 -10.989 10.640 1.00 85.56 184 LEU A C 1
ATOM 1462 O O . LEU A 1 184 ? -10.152 -11.655 9.730 1.00 85.56 184 LEU A O 1
ATOM 1466 N N . ILE A 1 185 ? -10.242 -9.895 11.131 1.00 83.44 185 ILE A N 1
ATOM 1467 C CA . ILE A 1 185 ? -11.550 -9.401 10.677 1.00 83.44 185 ILE A CA 1
ATOM 1468 C C . ILE A 1 185 ? -11.454 -8.750 9.288 1.00 83.44 185 ILE A C 1
ATOM 1470 O O . ILE A 1 185 ? -12.352 -8.920 8.465 1.00 83.44 185 ILE A O 1
ATOM 1474 N N . ASN A 1 186 ? -10.349 -8.063 8.983 1.00 81.00 186 ASN A N 1
ATOM 1475 C CA . ASN A 1 186 ? -10.125 -7.423 7.681 1.00 81.00 186 ASN A CA 1
ATOM 1476 C C . ASN A 1 186 ? -9.633 -8.382 6.584 1.00 81.00 186 ASN A C 1
ATOM 1478 O O . ASN A 1 186 ? -9.374 -7.951 5.456 1.00 81.00 186 ASN A O 1
ATOM 1482 N N . ARG A 1 187 ? -9.487 -9.679 6.876 1.00 77.94 187 ARG A N 1
ATOM 1483 C CA . ARG A 1 187 ? -8.981 -10.653 5.908 1.00 77.94 187 ARG A CA 1
ATOM 1484 C C . ARG A 1 187 ? -9.935 -10.764 4.700 1.00 77.94 187 ARG A C 1
ATOM 1486 O O . ARG A 1 187 ? -11.153 -10.876 4.877 1.00 77.94 187 ARG A O 1
ATOM 1493 N N . PRO A 1 188 ? -9.416 -10.755 3.456 1.00 55.34 188 PRO A N 1
ATOM 1494 C CA . PRO A 1 188 ? -10.252 -10.821 2.260 1.00 55.34 188 PRO A CA 1
ATOM 1495 C C . PRO A 1 188 ? -11.090 -12.108 2.255 1.00 55.34 188 PRO A C 1
ATOM 1497 O O . PRO A 1 188 ? -10.555 -13.205 2.397 1.00 55.34 188 PRO A O 1
ATOM 1500 N N . GLY A 1 189 ? -12.411 -11.955 2.115 1.00 59.50 189 GLY A N 1
ATOM 1501 C CA . GLY A 1 189 ? -13.397 -13.044 2.193 1.00 59.50 189 GLY A CA 1
ATOM 1502 C C . GLY A 1 189 ? -14.276 -13.039 3.452 1.00 59.50 189 GLY A C 1
ATOM 1503 O O . GLY A 1 189 ? -15.299 -13.718 3.464 1.00 59.50 189 GLY A O 1
ATOM 1504 N N . LEU A 1 190 ? -13.927 -12.246 4.474 1.00 58.88 190 LEU A N 1
ATOM 1505 C CA . LEU A 1 190 ? -14.699 -12.079 5.719 1.00 58.88 190 LEU A CA 1
ATOM 1506 C C . LEU A 1 190 ? -15.366 -10.696 5.849 1.00 58.88 190 LEU A C 1
ATOM 1508 O O . LEU A 1 190 ? -16.067 -10.439 6.822 1.00 58.88 190 LEU A O 1
ATOM 1512 N N . SER A 1 191 ? -15.181 -9.810 4.864 1.00 53.50 191 SER A N 1
ATOM 1513 C CA . SER A 1 191 ? -15.725 -8.448 4.882 1.00 53.50 191 SER A CA 1
ATOM 1514 C C . SER A 1 191 ? -17.259 -8.448 4.878 1.00 53.50 191 SER A C 1
ATOM 1516 O O . SER A 1 191 ? -17.891 -9.095 4.038 1.00 53.50 191 SER A O 1
ATOM 1518 N N . ALA A 1 192 ? -17.854 -7.715 5.823 1.00 53.47 192 ALA A N 1
ATOM 1519 C CA . ALA A 1 192 ? -19.295 -7.499 5.885 1.00 53.47 192 ALA A CA 1
ATOM 1520 C C . ALA A 1 192 ? -19.786 -6.764 4.617 1.00 53.47 192 ALA A C 1
ATOM 1522 O O . ALA A 1 192 ? -19.114 -5.840 4.151 1.00 53.47 192 ALA A O 1
ATOM 1523 N N . PRO A 1 193 ? -20.946 -7.139 4.046 1.00 50.84 193 PRO A N 1
ATOM 1524 C CA . PRO A 1 193 ? -21.507 -6.435 2.897 1.00 50.84 193 PRO A CA 1
ATOM 1525 C C . PRO A 1 193 ? -21.851 -4.984 3.283 1.00 50.84 193 PRO A C 1
ATOM 1527 O O . PRO A 1 193 ? -22.614 -4.757 4.220 1.00 50.84 193 PRO A O 1
ATOM 1530 N N . GLY A 1 194 ? -21.264 -4.011 2.576 1.00 45.97 194 GLY A N 1
ATOM 1531 C CA . GLY A 1 194 ? -21.467 -2.569 2.806 1.00 45.97 194 GLY A CA 1
ATOM 1532 C C . GLY A 1 194 ? -22.856 -2.025 2.463 1.00 45.97 194 GLY A C 1
ATOM 1533 O O . GLY A 1 194 ? -23.581 -2.606 1.629 1.00 45.97 194 GLY A O 1
#

Sequence (194 aa):
MSRLALARERTHRSWFRRRAGAGVSLAQIQELLDNQTKRLQASQRADMAEAVSKAMAESEKKTHDAPQEIRTDLKRESGRRVDEVKAIQKEQQQMQTAQDDVFSDDGAPRKPAVIFGGWKTTVSRTKLLKELGEVIDKSTAREWLDELPWTPGPRKGIALASFVERQSEGPDDVKHRMQEVVNLINRPGLSAPG

Foldseek 3Di:
DDPPPPPPPVPPVVVVVVPPPPDCDPVNVVVVVVVVVVVVVVVVVVVVVVVVVVVVVVVVVCVVVVVVVVVVVVVVVVVVVVVVVVVVVVVVVVVVVVVVVVPPDDDDDDFDKDKDADDDLPDDQVRLLVLVVVLCVVWPLVVLAPDRWHDPPPRGRMIMGTDDADPPHDPVRSVVSSVVSVCRCPPPPSDRDD

Radius of gyration: 51.52 Å; chains: 1; bounding box: 104×57×141 Å

Organism: Symbiodinium pilosum (NCBI:txid2952)

pLDDT: mean 73.99, std 15.06, range [41.69, 94.25]